Protein AF-A0A8R7UD25-F1 (afdb_monomer)

Nearest PDB structures (foldseek):
  6eei-assembly1_A  TM=9.927E-01  e=6.639E-26  Arabidopsis thaliana
  6liv-assembly2_C  TM=9.902E-01  e=1.519E-22  Papaver somniferum
  6liu-assembly1_B  TM=9.888E-01  e=1.843E-22  Papaver somniferum
  6liv-assembly3_F  TM=9.759E-01  e=6.692E-22  Papaver somniferum
  6eew-assembly2_C  TM=9.899E-01  e=2.948E-21  Catharanthus roseus

Structure (mmCIF, N/CA/C/O backbone):
data_AF-A0A8R7UD25-F1
#
_entry.id   AF-A0A8R7UD25-F1
#
loop_
_atom_site.group_PDB
_atom_site.id
_atom_site.type_symbol
_atom_site.label_atom_id
_atom_site.label_alt_id
_atom_site.label_comp_id
_atom_site.label_asym_id
_atom_site.label_entity_id
_atom_site.label_seq_id
_atom_site.pdbx_PDB_ins_code
_atom_site.Cartn_x
_atom_site.Cartn_y
_atom_site.Cartn_z
_atom_site.occupancy
_atom_site.B_iso_or_equiv
_atom_site.auth_seq_id
_atom_site.auth_comp_id
_atom_site.auth_asym_id
_atom_site.auth_atom_id
_atom_site.pdbx_PDB_model_num
ATOM 1 N N . MET A 1 1 ? 2.908 15.342 -28.152 1.00 47.34 1 MET A N 1
ATOM 2 C CA . MET A 1 1 ? 1.770 14.952 -29.010 1.00 47.34 1 MET A CA 1
ATOM 3 C C . MET A 1 1 ? 0.862 14.104 -28.136 1.00 47.34 1 MET A C 1
ATOM 5 O O . MET A 1 1 ? 1.367 13.175 -27.529 1.00 47.34 1 MET A O 1
ATOM 9 N N . GLN A 1 2 ? -0.399 14.480 -27.930 1.00 58.62 2 GLN A N 1
ATOM 10 C CA . GLN A 1 2 ? -1.280 13.747 -27.015 1.00 58.62 2 GLN A CA 1
ATOM 11 C C . GLN A 1 2 ? -1.804 12.498 -27.739 1.00 58.62 2 GLN A C 1
ATOM 13 O O . GLN A 1 2 ? -2.524 12.616 -28.727 1.00 58.62 2 GLN A O 1
ATOM 18 N N . SER A 1 3 ? -1.379 11.310 -27.308 1.00 76.81 3 SER A N 1
ATOM 19 C CA . SER A 1 3 ? -1.803 10.029 -27.881 1.00 76.81 3 SER A CA 1
ATOM 20 C C . SER A 1 3 ? -3.260 9.712 -27.519 1.00 76.81 3 SER A C 1
ATOM 22 O O . SER A 1 3 ? -3.695 9.950 -26.391 1.00 76.81 3 SER A O 1
ATOM 24 N N . ARG A 1 4 ? -4.027 9.169 -28.474 1.00 90.75 4 ARG A N 1
ATOM 25 C CA . ARG A 1 4 ? -5.430 8.757 -28.269 1.00 90.75 4 ARG A CA 1
ATOM 26 C C . ARG A 1 4 ? -5.523 7.347 -27.664 1.00 90.75 4 ARG A C 1
ATOM 28 O O . ARG A 1 4 ? -4.651 6.523 -27.948 1.00 90.75 4 ARG A O 1
ATOM 35 N N . PRO A 1 5 ? -6.574 7.022 -26.885 1.00 93.69 5 PRO A N 1
ATOM 36 C CA . PRO A 1 5 ? -6.819 5.648 -26.450 1.00 93.69 5 PRO A CA 1
ATOM 37 C C . PRO A 1 5 ? -6.808 4.674 -27.636 1.00 93.69 5 PRO A C 1
ATOM 39 O O . PRO A 1 5 ? -7.420 4.945 -28.666 1.00 93.69 5 PRO A O 1
ATOM 42 N N . GLY A 1 6 ? -6.091 3.557 -27.495 1.00 92.56 6 GLY A N 1
ATOM 43 C CA . GLY A 1 6 ? -5.989 2.514 -28.523 1.00 92.56 6 GLY A CA 1
ATOM 44 C C . GLY A 1 6 ? -4.855 2.669 -29.545 1.00 92.56 6 GLY A C 1
ATOM 45 O O . GLY A 1 6 ? -4.607 1.710 -30.265 1.00 92.56 6 GLY A O 1
ATOM 46 N N . TYR A 1 7 ? -4.120 3.793 -29.579 1.00 94.31 7 TYR A N 1
ATOM 47 C CA . TYR A 1 7 ? -3.074 4.028 -30.596 1.00 94.31 7 TYR A CA 1
ATOM 48 C C . TYR A 1 7 ? -2.018 2.906 -30.673 1.00 94.31 7 TYR A C 1
ATOM 50 O O . TYR A 1 7 ? -1.611 2.518 -31.759 1.00 94.31 7 TYR A O 1
ATOM 58 N N . LEU A 1 8 ? -1.599 2.348 -29.530 1.00 94.75 8 LEU A N 1
ATOM 59 C CA . LEU A 1 8 ? -0.551 1.325 -29.484 1.00 94.75 8 LEU A CA 1
ATOM 60 C C . LEU A 1 8 ? -0.996 0.008 -30.138 1.00 94.75 8 LEU A C 1
ATOM 62 O O . LEU A 1 8 ? -0.177 -0.687 -30.728 1.00 94.75 8 LEU A O 1
ATOM 66 N N . LYS A 1 9 ? -2.298 -0.307 -30.087 1.00 94.62 9 LYS A N 1
ATOM 67 C CA . LYS A 1 9 ? -2.858 -1.495 -30.743 1.00 94.62 9 LYS A CA 1
ATOM 68 C C . LYS A 1 9 ? -2.727 -1.411 -32.266 1.00 94.62 9 LYS A C 1
ATOM 70 O O . LYS A 1 9 ? -2.545 -2.431 -32.905 1.00 94.62 9 LYS A O 1
ATOM 75 N N . GLU A 1 10 ? -2.789 -0.208 -32.836 1.00 93.56 10 GLU A N 1
ATOM 76 C CA . GLU A 1 10 ? -2.619 0.013 -34.280 1.00 93.56 10 GLU A CA 1
ATOM 77 C C . GLU A 1 10 ? -1.150 -0.151 -34.730 1.00 93.56 10 GLU A C 1
ATOM 79 O O . GLU A 1 10 ? -0.894 -0.322 -35.918 1.00 93.56 10 GLU A O 1
ATOM 84 N N . LEU A 1 11 ? -0.189 -0.097 -33.795 1.00 93.38 11 LEU A N 1
ATOM 85 C CA . LEU A 1 11 ? 1.258 -0.142 -34.063 1.00 93.38 11 LEU A CA 1
ATOM 86 C C . LEU A 1 11 ? 1.910 -1.504 -33.767 1.00 93.38 11 LEU A C 1
ATOM 88 O O . LEU A 1 11 ? 3.062 -1.728 -34.147 1.00 93.38 11 LEU A O 1
ATOM 92 N N . LEU A 1 12 ? 1.214 -2.383 -33.045 1.00 94.56 12 LEU A N 1
ATOM 93 C CA . LEU A 1 12 ? 1.711 -3.690 -32.618 1.00 94.56 12 LEU A CA 1
ATOM 94 C C . LEU A 1 12 ? 1.013 -4.822 -33.387 1.00 94.56 12 LEU A C 1
ATOM 96 O O . LEU A 1 12 ? -0.126 -4.654 -33.818 1.00 94.56 12 LEU A O 1
ATOM 100 N N . PRO A 1 13 ? 1.669 -5.984 -33.553 1.00 93.94 13 PRO A N 1
ATOM 101 C CA . PRO A 1 13 ? 1.025 -7.155 -34.135 1.00 93.94 13 PRO A CA 1
ATOM 102 C C . PRO A 1 13 ? -0.118 -7.670 -33.245 1.00 93.94 13 PRO A C 1
ATOM 104 O O . PRO A 1 13 ? -0.063 -7.581 -32.018 1.00 93.94 13 PRO A O 1
ATOM 107 N N . ASP A 1 14 ? -1.126 -8.285 -33.866 1.00 96.06 14 ASP A N 1
ATOM 108 C CA . ASP A 1 14 ? -2.301 -8.834 -33.170 1.00 96.06 14 ASP A CA 1
ATOM 109 C C . ASP A 1 14 ? -2.007 -10.109 -32.348 1.00 96.06 14 ASP A C 1
ATOM 111 O O . ASP A 1 14 ? -2.866 -10.587 -31.604 1.00 96.06 14 ASP A O 1
ATOM 115 N N . SER A 1 15 ? -0.802 -10.678 -32.458 1.00 96.44 15 SER A N 1
ATOM 116 C CA . SER A 1 15 ? -0.373 -11.865 -31.711 1.00 96.44 15 SER A CA 1
ATOM 117 C C . SER A 1 15 ? 1.106 -11.806 -31.335 1.00 96.44 15 SER A C 1
ATO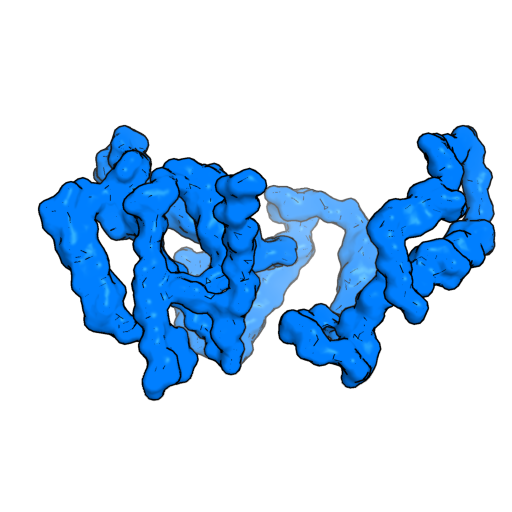M 119 O O . SER A 1 15 ? 1.908 -11.187 -32.034 1.00 96.44 15 SER A O 1
ATOM 121 N N . ALA A 1 16 ? 1.480 -12.512 -30.265 1.00 95.94 16 ALA A N 1
ATOM 122 C CA . ALA A 1 16 ? 2.878 -12.686 -29.880 1.00 95.94 16 ALA A CA 1
ATOM 123 C C . ALA A 1 16 ? 3.686 -13.403 -30.986 1.00 95.94 16 ALA A C 1
ATOM 125 O O . ALA A 1 16 ? 3.136 -14.261 -31.687 1.00 95.94 16 ALA A O 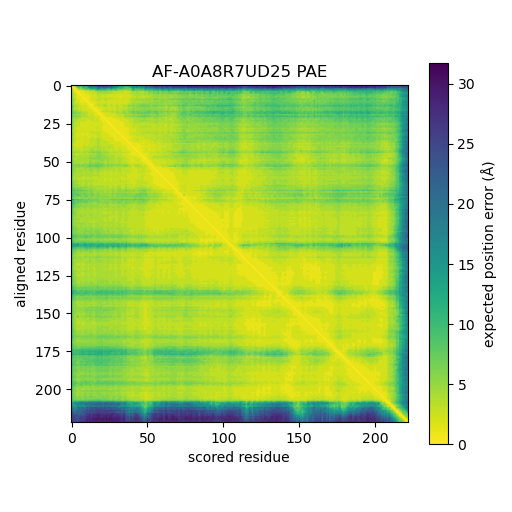1
ATOM 126 N N . PRO A 1 17 ? 4.980 -13.079 -31.152 1.00 94.19 17 PRO A N 1
ATOM 127 C CA . PRO A 1 17 ? 5.824 -13.726 -32.147 1.00 94.19 17 PRO A CA 1
ATOM 128 C C . PRO A 1 17 ? 6.096 -15.193 -31.776 1.00 94.19 17 PRO A C 1
ATOM 130 O O . PRO A 1 17 ? 6.289 -15.534 -30.612 1.00 94.19 17 PRO A O 1
ATOM 133 N N . ASN A 1 18 ? 6.150 -16.067 -32.785 1.00 96.19 18 ASN A N 1
ATOM 134 C CA . ASN A 1 18 ? 6.466 -17.496 -32.612 1.00 96.19 18 ASN A CA 1
ATOM 135 C C . ASN A 1 18 ? 7.974 -17.792 -32.608 1.00 96.19 18 ASN A C 1
ATOM 137 O O . ASN A 1 18 ? 8.380 -18.937 -32.422 1.00 96.19 18 ASN A O 1
ATOM 141 N N . GLN A 1 19 ? 8.796 -16.785 -32.891 1.00 95.81 19 GLN A N 1
ATOM 142 C CA . GLN A 1 19 ? 10.248 -16.879 -32.978 1.00 95.81 19 GLN A CA 1
ATOM 143 C C . GLN A 1 19 ? 10.865 -15.728 -32.178 1.00 95.81 19 GLN A C 1
ATOM 145 O O . GLN A 1 19 ? 10.222 -14.683 -32.048 1.00 95.81 19 GLN A O 1
ATOM 150 N N . PRO A 1 20 ? 12.073 -15.910 -31.618 1.00 95.88 20 PRO A N 1
ATOM 151 C CA . PRO A 1 20 ? 12.759 -14.841 -30.910 1.00 95.88 20 PRO A CA 1
ATOM 152 C C . PRO A 1 20 ? 13.087 -13.691 -31.862 1.00 95.88 20 PRO A C 1
ATOM 154 O O . PRO A 1 20 ? 13.380 -13.909 -33.038 1.00 95.88 20 PRO A O 1
ATOM 157 N N . ASP A 1 21 ? 13.076 -12.481 -31.316 1.00 94.81 21 ASP A N 1
ATOM 158 C CA . ASP A 1 21 ? 13.487 -11.271 -32.016 1.00 94.81 21 ASP A CA 1
ATOM 159 C C . ASP A 1 21 ? 14.834 -10.768 -31.482 1.00 94.81 21 ASP A C 1
ATOM 161 O O . ASP A 1 21 ? 15.336 -11.230 -30.450 1.00 94.81 21 ASP A O 1
ATOM 165 N N . THR A 1 22 ? 15.435 -9.821 -32.192 1.00 96.88 22 THR A N 1
ATOM 166 C CA . THR A 1 22 ? 16.694 -9.202 -31.772 1.00 96.88 22 THR A CA 1
ATOM 167 C C . THR A 1 22 ? 16.463 -8.114 -30.726 1.00 96.88 22 THR A C 1
ATOM 169 O O . THR A 1 22 ? 15.423 -7.455 -30.690 1.00 96.88 22 THR A O 1
ATOM 172 N N . LEU A 1 23 ? 17.468 -7.889 -29.877 1.00 96.25 23 LEU A N 1
ATOM 173 C CA . LEU A 1 23 ? 17.419 -6.817 -28.884 1.00 96.25 23 LEU A CA 1
ATOM 174 C C . LEU A 1 23 ? 17.375 -5.423 -29.539 1.00 96.25 23 LEU A C 1
ATOM 176 O O . LEU A 1 23 ? 16.716 -4.528 -29.017 1.00 96.25 23 LEU A O 1
ATOM 180 N N . ASP A 1 24 ? 18.030 -5.251 -30.689 1.00 97.62 24 ASP A N 1
ATOM 181 C CA . ASP A 1 24 ? 18.032 -3.985 -31.430 1.00 97.62 24 ASP A CA 1
ATOM 182 C C . ASP A 1 24 ? 16.632 -3.638 -31.952 1.00 97.62 24 ASP A C 1
ATOM 184 O O . ASP A 1 24 ? 16.151 -2.530 -31.716 1.00 97.62 24 ASP A O 1
ATOM 188 N N . ALA A 1 25 ? 15.928 -4.612 -32.546 1.00 95.25 25 ALA A N 1
ATOM 189 C CA . ALA A 1 25 ? 14.544 -4.432 -32.988 1.00 95.25 25 ALA A CA 1
ATOM 190 C C . ALA A 1 25 ? 13.613 -4.043 -31.825 1.00 95.25 25 ALA A C 1
ATOM 192 O O . ALA A 1 25 ? 12.776 -3.151 -31.962 1.00 95.25 25 ALA A O 1
ATOM 193 N N . LEU A 1 26 ? 13.801 -4.651 -30.647 1.00 95.38 26 LEU A N 1
ATOM 194 C CA . LEU A 1 26 ? 13.057 -4.280 -29.441 1.00 95.38 26 LEU A CA 1
ATOM 195 C C . LEU A 1 26 ? 13.328 -2.827 -29.020 1.00 95.38 26 LEU A C 1
ATOM 197 O O . LEU A 1 26 ? 12.401 -2.113 -28.631 1.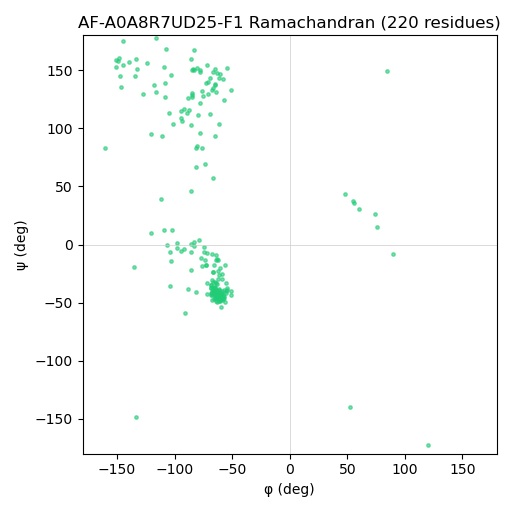00 95.38 26 LEU A O 1
ATOM 201 N N . PHE A 1 27 ? 14.583 -2.376 -29.061 1.00 97.12 27 PHE A N 1
ATOM 202 C CA . PHE A 1 27 ? 14.919 -1.003 -28.687 1.00 97.12 27 PHE A CA 1
ATOM 203 C C . PHE A 1 27 ? 14.380 0.032 -29.673 1.00 97.12 27 PHE A C 1
ATOM 205 O O . PHE A 1 27 ? 13.966 1.112 -29.236 1.00 97.12 27 PHE A O 1
ATOM 212 N N . ASP A 1 28 ? 14.342 -0.291 -30.963 1.00 96.81 28 ASP A N 1
ATOM 213 C CA . ASP A 1 28 ? 13.703 0.559 -31.966 1.00 96.81 28 ASP A CA 1
ATOM 214 C C . ASP A 1 28 ? 12.191 0.661 -31.708 1.00 96.81 28 ASP A C 1
ATOM 216 O O . ASP A 1 28 ? 11.657 1.770 -31.630 1.00 96.81 28 ASP A O 1
ATOM 220 N N . ASP A 1 29 ? 11.524 -0.452 -31.393 1.00 95.81 29 ASP A N 1
ATOM 221 C CA . ASP A 1 29 ? 10.110 -0.459 -31.004 1.00 95.81 29 ASP A CA 1
ATOM 222 C C . ASP A 1 29 ? 9.832 0.372 -29.741 1.00 95.81 29 ASP A C 1
ATOM 224 O O . ASP A 1 29 ? 8.862 1.136 -29.685 1.00 95.81 29 ASP A O 1
ATOM 228 N N . ILE A 1 30 ? 10.693 0.285 -28.722 1.00 96.19 30 ILE A N 1
ATOM 229 C CA . ILE A 1 30 ? 10.571 1.120 -27.520 1.00 96.19 30 ILE A CA 1
ATOM 230 C C . ILE A 1 30 ? 10.691 2.604 -27.889 1.00 96.19 30 ILE A C 1
ATOM 232 O O . ILE A 1 30 ? 9.888 3.423 -27.427 1.00 96.19 30 ILE A O 1
ATOM 236 N N . ARG A 1 31 ? 11.672 2.966 -28.723 1.00 95.94 31 ARG A N 1
ATOM 237 C CA . ARG A 1 31 ? 11.923 4.357 -29.118 1.00 95.94 31 ARG A CA 1
ATOM 238 C C . ARG A 1 31 ? 10.767 4.939 -29.927 1.00 95.94 31 ARG A C 1
ATOM 240 O O . ARG A 1 31 ? 10.367 6.073 -29.670 1.00 95.94 31 ARG A O 1
ATOM 247 N N . GLU A 1 32 ? 10.239 4.179 -30.879 1.00 95.19 32 GLU A N 1
ATOM 248 C CA . GLU A 1 32 ? 9.255 4.667 -31.847 1.00 95.19 32 GLU A CA 1
ATOM 249 C C . GLU A 1 32 ? 7.808 4.528 -31.364 1.00 95.19 32 GLU A C 1
ATOM 251 O O . GLU A 1 32 ? 6.995 5.425 -31.591 1.00 95.19 32 GLU A O 1
ATOM 256 N N . LYS A 1 33 ? 7.473 3.429 -30.677 1.00 94.75 33 LYS A N 1
ATOM 257 C CA . LYS A 1 33 ? 6.081 3.080 -30.339 1.00 94.75 33 LYS A CA 1
ATOM 258 C C . LYS A 1 33 ? 5.737 3.365 -28.875 1.00 94.75 33 LYS A C 1
ATOM 260 O O . LYS A 1 33 ? 4.613 3.784 -28.580 1.00 94.75 33 LYS A O 1
ATOM 265 N N . MET A 1 34 ? 6.688 3.167 -27.956 1.00 94.56 34 MET A N 1
ATOM 266 C CA . MET A 1 34 ? 6.449 3.316 -26.512 1.00 94.56 34 MET A CA 1
ATOM 267 C C . MET A 1 34 ? 6.730 4.732 -26.008 1.00 94.56 34 MET A C 1
ATOM 269 O O . MET A 1 34 ? 5.821 5.369 -25.477 1.00 94.56 34 MET A O 1
ATOM 273 N N . ILE A 1 35 ? 7.958 5.242 -26.180 1.00 94.50 35 ILE A N 1
ATOM 274 C CA . ILE A 1 35 ? 8.394 6.533 -25.610 1.00 94.50 35 ILE A CA 1
ATOM 275 C C . ILE A 1 35 ? 7.424 7.689 -25.923 1.00 94.50 35 ILE A C 1
ATOM 277 O O . ILE A 1 35 ? 7.087 8.417 -24.988 1.00 94.50 35 ILE A O 1
ATOM 281 N N . PRO A 1 36 ? 6.893 7.857 -27.153 1.00 93.50 36 PRO A N 1
ATOM 282 C CA . PRO A 1 36 ? 5.980 8.964 -27.455 1.00 93.50 36 PRO A CA 1
ATOM 283 C C . PRO A 1 36 ? 4.667 8.966 -26.657 1.00 93.50 36 PRO A C 1
ATOM 285 O O . PRO A 1 36 ? 4.048 10.021 -26.521 1.00 93.50 36 PRO A O 1
ATOM 288 N N . GLY A 1 37 ? 4.233 7.809 -26.145 1.00 93.69 37 GLY A N 1
ATOM 289 C CA . GLY A 1 37 ? 3.035 7.677 -25.309 1.00 93.69 37 GLY A CA 1
ATOM 290 C C . GLY A 1 37 ? 3.312 7.648 -23.806 1.00 93.69 37 GLY A C 1
ATOM 291 O O . GLY A 1 37 ? 2.370 7.594 -23.014 1.00 93.69 37 GLY A O 1
ATOM 292 N N . VAL A 1 38 ? 4.580 7.685 -23.385 1.00 94.69 38 VAL A N 1
ATOM 293 C CA . VAL A 1 38 ? 4.945 7.718 -21.968 1.00 94.69 38 VAL A CA 1
ATOM 294 C C . VAL A 1 38 ? 4.751 9.129 -21.420 1.00 94.69 38 VAL A C 1
ATOM 296 O O . VAL A 1 38 ? 5.388 10.092 -21.841 1.00 94.69 38 VAL A O 1
ATOM 299 N N . THR A 1 39 ? 3.918 9.255 -20.390 1.00 95.25 39 THR A N 1
ATOM 300 C CA . THR A 1 39 ? 3.936 10.448 -19.539 1.00 95.25 39 THR A CA 1
ATOM 301 C C . THR A 1 39 ? 5.235 10.449 -18.738 1.00 95.25 39 THR A C 1
ATOM 303 O O . THR A 1 39 ? 5.436 9.599 -17.874 1.00 95.25 39 THR A O 1
ATOM 306 N N . HIS A 1 40 ? 6.134 11.393 -19.006 1.00 94.94 40 HIS A N 1
ATOM 307 C CA . HIS A 1 40 ? 7.442 11.450 -18.352 1.00 94.94 40 HIS A CA 1
ATOM 308 C C . HIS A 1 40 ? 7.359 11.995 -16.917 1.00 94.94 40 HIS A C 1
ATOM 310 O O . HIS A 1 40 ? 7.643 13.166 -16.672 1.00 94.94 40 HIS A O 1
ATOM 316 N N . TRP A 1 41 ? 7.026 11.132 -15.954 1.00 96.06 41 TRP A N 1
ATOM 317 C CA . TRP A 1 41 ? 6.967 11.472 -14.521 1.00 96.06 41 TRP A CA 1
ATOM 318 C C . TRP A 1 41 ? 8.299 11.985 -13.945 1.00 96.06 41 TRP A C 1
ATOM 320 O O . TRP A 1 41 ? 8.287 12.731 -12.973 1.00 96.06 41 TRP A O 1
ATOM 330 N N . GLN A 1 42 ? 9.434 11.607 -14.546 1.00 95.06 42 GLN A N 1
ATOM 331 C CA . GLN A 1 42 ? 10.778 12.072 -14.165 1.00 95.06 42 GLN A CA 1
ATOM 332 C C . GLN A 1 42 ? 11.174 13.403 -14.834 1.00 95.06 42 GLN A C 1
ATOM 334 O O . GLN A 1 42 ? 12.292 13.877 -14.648 1.00 95.06 42 GLN A O 1
ATOM 339 N N . SER A 1 43 ? 10.302 14.003 -15.654 1.00 95.69 43 SER A N 1
ATOM 340 C CA . SER A 1 43 ? 10.585 15.310 -16.250 1.00 95.69 43 SER A CA 1
ATOM 341 C C . SER A 1 43 ? 10.664 16.383 -15.156 1.00 95.69 43 SER A C 1
ATOM 343 O O . SER A 1 43 ? 9.774 16.435 -14.305 1.00 95.69 43 SER A O 1
ATOM 345 N N . PRO A 1 44 ? 11.642 17.308 -15.201 1.00 95.31 44 PRO A N 1
ATOM 346 C CA . PRO A 1 44 ? 11.705 18.436 -14.266 1.00 95.31 44 PRO A CA 1
ATOM 347 C C . PRO A 1 44 ? 10.495 19.378 -14.383 1.00 95.31 44 PRO A C 1
ATOM 349 O O . PRO A 1 44 ? 10.283 20.227 -13.522 1.00 95.31 44 PRO A O 1
ATOM 352 N N . SER A 1 45 ? 9.699 19.240 -15.448 1.00 95.94 45 SER A N 1
ATOM 353 C CA . SER A 1 45 ? 8.471 20.004 -15.680 1.00 95.94 45 SER A CA 1
ATOM 354 C C . SER A 1 45 ? 7.191 19.218 -15.359 1.00 95.94 45 SER A C 1
ATOM 356 O O . SER A 1 45 ? 6.102 19.645 -15.742 1.00 95.94 45 SER A O 1
ATOM 358 N N . TYR A 1 46 ? 7.291 18.065 -14.689 1.00 94.44 46 TYR A N 1
ATOM 359 C CA . TYR A 1 46 ? 6.130 17.282 -14.269 1.00 94.44 46 TYR A CA 1
ATOM 360 C C . TYR A 1 46 ? 5.637 17.717 -12.879 1.00 94.44 46 TYR A C 1
ATOM 362 O O . TYR A 1 46 ? 6.304 17.498 -11.872 1.00 94.44 46 TYR A O 1
ATOM 370 N N . PHE A 1 47 ? 4.439 18.309 -12.816 1.00 93.81 47 PHE A N 1
ATOM 371 C CA . PHE A 1 47 ? 3.854 18.857 -11.577 1.00 93.81 47 PHE A CA 1
ATOM 372 C C . PHE A 1 47 ? 2.505 18.229 -11.186 1.00 93.81 47 PHE A C 1
ATOM 374 O O . PHE A 1 47 ? 1.814 18.742 -10.303 1.00 93.81 47 PHE A O 1
ATOM 381 N N . ALA A 1 48 ? 2.097 17.143 -11.850 1.00 92.81 48 ALA A N 1
ATOM 382 C CA . ALA A 1 48 ? 0.851 16.449 -11.535 1.00 92.81 48 ALA A CA 1
ATOM 383 C C . ALA A 1 48 ? 1.029 15.467 -10.361 1.00 92.81 48 ALA A C 1
ATOM 385 O O . ALA A 1 48 ? 2.096 14.886 -10.175 1.00 92.81 48 ALA A O 1
ATOM 386 N N . TYR A 1 49 ? -0.044 15.252 -9.593 1.00 91.19 49 TYR A N 1
ATOM 387 C CA . TYR A 1 49 ? -0.096 14.317 -8.458 1.00 91.19 49 TYR A CA 1
ATOM 388 C C . TYR A 1 49 ? 1.038 14.522 -7.428 1.00 91.19 49 TYR A C 1
ATOM 390 O O . TYR A 1 49 ? 1.358 15.658 -7.066 1.00 91.19 49 TYR A O 1
ATOM 398 N N . TYR A 1 50 ? 1.589 13.420 -6.914 1.00 90.69 50 TYR A N 1
ATOM 399 C CA . TYR A 1 50 ? 2.822 13.375 -6.136 1.00 90.69 50 TYR A CA 1
ATOM 400 C C . TYR A 1 50 ? 3.962 12.850 -7.015 1.00 90.69 50 TYR A C 1
ATOM 402 O O . TYR A 1 50 ? 3.716 12.000 -7.876 1.00 90.69 50 TYR A O 1
ATOM 410 N N . PRO A 1 51 ? 5.199 13.332 -6.813 1.00 92.88 51 PRO A N 1
ATOM 411 C CA . PRO A 1 51 ? 6.327 12.917 -7.631 1.00 92.88 51 PRO A CA 1
ATOM 412 C C . PRO A 1 51 ? 6.633 11.428 -7.430 1.00 92.88 51 PRO A C 1
ATOM 414 O O . PRO A 1 51 ? 6.641 10.920 -6.308 1.00 92.88 51 PRO A O 1
ATOM 417 N N . SER A 1 52 ? 6.931 10.737 -8.530 1.00 93.50 52 SER A N 1
ATOM 418 C CA . SER A 1 52 ? 7.530 9.403 -8.493 1.00 93.50 52 SER A CA 1
ATOM 419 C C . SER A 1 52 ? 9.028 9.581 -8.251 1.00 93.50 52 SER A C 1
ATOM 421 O O . SER A 1 52 ? 9.804 9.720 -9.188 1.00 93.50 52 SER A O 1
ATOM 423 N N . ASN A 1 53 ? 9.438 9.702 -6.991 1.00 92.12 53 ASN A N 1
ATOM 424 C CA . ASN A 1 53 ? 10.837 9.980 -6.669 1.00 92.12 53 ASN A CA 1
ATOM 425 C C . ASN A 1 53 ? 11.736 8.798 -7.055 1.00 92.12 53 ASN A C 1
ATOM 427 O O . ASN A 1 53 ? 11.428 7.651 -6.738 1.00 92.12 53 ASN A O 1
ATOM 431 N N . SER A 1 54 ? 12.867 9.089 -7.694 1.00 94.06 54 SER A N 1
ATOM 432 C CA . SER A 1 54 ? 13.882 8.101 -8.054 1.00 94.06 54 SER A CA 1
ATOM 433 C C . SER A 1 54 ? 15.283 8.605 -7.695 1.00 94.06 54 SER A C 1
ATOM 435 O O . SER A 1 54 ? 15.502 9.799 -7.484 1.00 94.06 54 SER A O 1
ATOM 437 N N . SER A 1 55 ? 16.237 7.685 -7.570 1.00 96.69 55 SER A N 1
ATOM 438 C CA . SER A 1 55 ? 17.650 8.007 -7.367 1.00 96.69 55 SER A CA 1
ATOM 439 C C . SER A 1 55 ? 18.528 6.933 -7.999 1.00 96.69 55 SER A C 1
ATOM 441 O O . SER A 1 55 ? 18.097 5.789 -8.155 1.00 96.69 55 SER A O 1
ATOM 443 N N . THR A 1 56 ? 19.779 7.271 -8.314 1.00 97.62 56 THR A N 1
ATOM 444 C CA . THR A 1 56 ? 20.753 6.298 -8.832 1.00 97.62 56 THR A CA 1
ATOM 445 C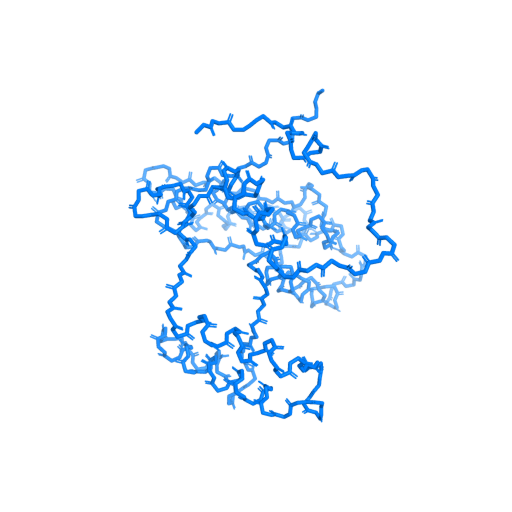 C . THR A 1 56 ? 20.943 5.125 -7.870 1.00 97.62 56 THR A C 1
ATOM 447 O O . THR A 1 56 ? 21.016 3.982 -8.305 1.00 97.62 56 THR A O 1
ATOM 450 N N . ALA A 1 57 ? 20.963 5.386 -6.559 1.00 97.69 57 ALA A N 1
ATOM 451 C CA . ALA A 1 57 ? 21.070 4.338 -5.547 1.00 97.69 57 ALA A CA 1
ATOM 452 C C . ALA A 1 57 ? 19.847 3.404 -5.553 1.00 97.69 57 ALA A C 1
ATOM 454 O O . ALA A 1 57 ? 20.015 2.189 -5.521 1.00 97.69 57 ALA A O 1
ATOM 455 N N . GLY A 1 58 ? 18.631 3.959 -5.653 1.00 97.25 58 GLY A N 1
ATOM 456 C CA . GLY A 1 58 ? 17.402 3.166 -5.752 1.00 97.25 58 GLY A CA 1
ATOM 457 C C . GLY A 1 58 ? 17.359 2.312 -7.020 1.00 97.25 58 GLY A C 1
ATOM 458 O O . GLY A 1 58 ? 17.033 1.133 -6.951 1.00 97.25 58 GLY A O 1
ATOM 459 N N . PHE A 1 59 ? 17.771 2.877 -8.159 1.00 97.69 59 PHE A N 1
ATOM 460 C CA . PHE A 1 59 ? 17.872 2.144 -9.424 1.00 97.69 59 PHE A CA 1
ATOM 461 C C . PHE A 1 59 ? 18.855 0.967 -9.342 1.00 97.69 59 PHE A C 1
ATOM 463 O O . PHE A 1 59 ? 18.520 -0.143 -9.747 1.00 97.69 59 PHE A O 1
ATOM 470 N N . LEU A 1 60 ? 20.052 1.182 -8.784 1.00 98.19 60 LEU A N 1
ATOM 471 C CA . LEU A 1 60 ? 21.034 0.110 -8.600 1.00 98.19 60 LEU A CA 1
ATOM 472 C C . LEU A 1 60 ? 20.536 -0.963 -7.621 1.00 98.19 60 LEU A C 1
ATOM 474 O O . LEU A 1 60 ? 20.784 -2.145 -7.844 1.00 98.19 60 LEU A O 1
ATOM 478 N N . GLY A 1 61 ? 19.816 -0.564 -6.567 1.00 97.44 61 GLY A N 1
ATOM 479 C CA . GLY A 1 61 ? 19.176 -1.491 -5.632 1.00 97.44 61 GLY A CA 1
ATOM 480 C C . GLY A 1 61 ? 18.142 -2.386 -6.315 1.00 97.44 61 GLY A C 1
ATOM 481 O O . GLY A 1 61 ? 18.192 -3.603 -6.153 1.00 97.44 61 GLY A O 1
ATOM 482 N N . GLU A 1 62 ? 17.267 -1.804 -7.137 1.00 97.50 62 GLU A N 1
ATOM 483 C CA . GLU A 1 62 ? 16.276 -2.555 -7.917 1.00 97.50 62 GLU A CA 1
ATOM 484 C C . GLU A 1 62 ? 16.948 -3.498 -8.924 1.00 97.50 62 GLU A C 1
ATOM 486 O O . GLU A 1 62 ? 16.586 -4.668 -9.021 1.00 97.50 62 GLU A O 1
ATOM 491 N N . MET A 1 63 ? 17.986 -3.028 -9.623 1.00 98.12 63 MET A N 1
ATOM 492 C CA . MET A 1 63 ? 18.747 -3.845 -10.570 1.00 98.12 63 MET A CA 1
ATOM 493 C C . MET A 1 63 ? 19.393 -5.062 -9.889 1.00 98.12 63 MET A C 1
ATOM 495 O O . MET A 1 63 ? 19.347 -6.163 -10.434 1.00 98.12 63 MET A O 1
ATOM 499 N N . LEU A 1 64 ? 19.967 -4.889 -8.693 1.00 97.56 64 LEU A N 1
ATOM 500 C CA . LEU A 1 64 ? 20.531 -5.992 -7.908 1.00 97.56 64 LEU A CA 1
ATOM 501 C C . LEU A 1 64 ? 19.447 -6.942 -7.388 1.00 97.56 64 LEU A C 1
ATOM 503 O O . LEU A 1 64 ? 19.623 -8.156 -7.462 1.00 97.56 64 LEU A O 1
ATOM 507 N N . SER A 1 65 ? 18.324 -6.405 -6.904 1.00 96.88 65 SER A N 1
ATOM 508 C CA . SER A 1 65 ? 17.165 -7.195 -6.472 1.00 96.88 65 SER A CA 1
ATOM 509 C C . SER A 1 65 ? 16.663 -8.099 -7.606 1.00 96.88 65 SER A C 1
ATOM 511 O O . SER A 1 65 ? 16.556 -9.317 -7.439 1.00 96.88 65 SER A O 1
ATOM 513 N N . ALA A 1 66 ? 16.473 -7.524 -8.798 1.00 97.56 66 ALA A N 1
AT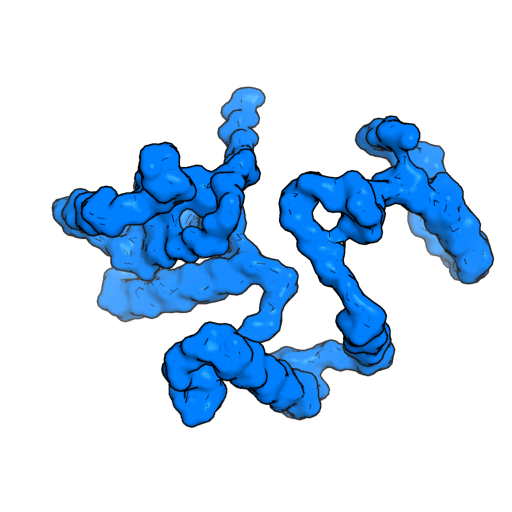OM 514 C CA . ALA A 1 66 ? 16.068 -8.247 -9.998 1.00 97.56 66 ALA A CA 1
ATOM 515 C C . ALA A 1 66 ? 17.125 -9.262 -10.465 1.00 97.56 66 ALA A C 1
ATOM 517 O O . ALA A 1 66 ? 16.768 -10.352 -10.905 1.00 97.56 66 ALA A O 1
ATOM 518 N N . ALA A 1 67 ? 18.419 -8.943 -10.344 1.00 97.50 67 ALA A N 1
ATOM 519 C CA . ALA A 1 67 ? 19.502 -9.863 -10.694 1.00 97.50 67 ALA A CA 1
ATOM 520 C C . ALA A 1 67 ? 19.565 -11.082 -9.760 1.00 97.50 67 ALA A C 1
ATOM 522 O O . ALA A 1 67 ? 19.826 -12.192 -10.222 1.00 97.50 67 ALA A O 1
ATOM 523 N N . PHE A 1 68 ? 19.315 -10.897 -8.459 1.00 96.44 68 PHE A N 1
ATOM 524 C CA . PHE A 1 68 ? 19.235 -12.009 -7.512 1.00 96.44 68 PHE A CA 1
ATOM 525 C C . PHE A 1 68 ? 17.968 -12.848 -7.699 1.00 96.44 68 PHE A C 1
ATOM 527 O O . PHE A 1 68 ? 18.020 -14.056 -7.476 1.00 96.44 68 PHE A O 1
ATOM 534 N N . ASN A 1 69 ? 16.856 -12.224 -8.109 1.00 96.75 69 ASN A N 1
ATOM 535 C CA . ASN A 1 69 ? 15.580 -12.881 -8.414 1.00 96.75 69 ASN A CA 1
ATOM 536 C C . ASN A 1 69 ? 15.134 -13.883 -7.325 1.00 96.75 69 ASN A C 1
ATOM 538 O O . ASN A 1 69 ? 14.738 -15.018 -7.598 1.00 96.75 69 ASN A O 1
ATOM 542 N N . ILE A 1 70 ? 15.269 -13.473 -6.063 1.00 95.00 70 ILE A N 1
ATOM 543 C CA . ILE A 1 70 ? 14.971 -14.308 -4.896 1.00 95.00 70 ILE A CA 1
ATOM 544 C C . ILE A 1 70 ? 13.485 -14.266 -4.533 1.00 95.00 70 ILE A C 1
ATOM 546 O O . ILE A 1 70 ? 12.821 -13.242 -4.674 1.00 95.00 70 ILE A O 1
ATOM 550 N N . VAL A 1 71 ? 12.979 -15.361 -3.960 1.00 95.12 71 VAL A N 1
ATOM 551 C CA . VAL A 1 71 ? 11.622 -15.421 -3.395 1.00 95.12 71 VAL A CA 1
ATOM 552 C C . VAL A 1 71 ? 11.704 -15.535 -1.868 1.00 95.12 71 VAL A C 1
ATOM 554 O O . VAL A 1 71 ? 11.821 -16.622 -1.297 1.00 95.12 71 VAL A O 1
ATOM 557 N N . GLY A 1 72 ? 11.657 -14.388 -1.189 1.00 93.44 72 GLY A N 1
ATOM 558 C CA . GLY A 1 72 ? 11.833 -14.258 0.264 1.00 93.44 72 GLY A CA 1
ATOM 559 C C . GLY A 1 72 ? 10.563 -14.467 1.097 1.00 93.44 72 GLY A C 1
ATOM 560 O O . GLY A 1 72 ? 10.287 -13.664 1.979 1.00 93.44 72 GLY A O 1
ATOM 561 N N . PHE A 1 73 ? 9.761 -15.508 0.833 1.00 93.50 73 PHE A N 1
ATOM 562 C CA . PHE A 1 73 ? 8.509 -15.738 1.583 1.00 93.50 73 PHE A CA 1
ATOM 563 C C . PHE A 1 73 ? 8.723 -16.252 3.018 1.00 93.50 73 PHE A C 1
ATOM 565 O O . PHE A 1 73 ? 7.785 -16.289 3.813 1.00 93.50 73 PHE A O 1
ATOM 572 N N . SER A 1 74 ? 9.934 -16.696 3.351 1.00 93.62 74 SER A N 1
ATOM 573 C CA . SER A 1 74 ? 10.313 -17.103 4.702 1.00 93.62 74 SER A CA 1
ATOM 574 C C . SER A 1 74 ? 11.802 -16.866 4.920 1.00 93.62 74 SER A C 1
ATOM 576 O O . SER A 1 74 ? 12.573 -16.833 3.962 1.00 93.62 74 SER A O 1
ATOM 578 N N . TRP A 1 75 ? 12.219 -16.765 6.183 1.00 96.12 75 TRP A N 1
ATOM 579 C CA . TRP A 1 75 ? 13.623 -16.513 6.513 1.00 96.12 75 TRP A CA 1
ATOM 580 C C . TRP A 1 75 ? 14.565 -17.550 5.882 1.00 96.12 75 TRP A C 1
ATOM 582 O O . TRP A 1 75 ? 15.591 -17.184 5.330 1.00 96.12 75 TRP A O 1
ATOM 592 N N . ILE A 1 76 ? 14.196 -18.838 5.863 1.00 96.00 76 ILE A N 1
ATOM 593 C CA . ILE A 1 76 ? 15.070 -19.898 5.329 1.00 96.00 76 ILE A CA 1
ATOM 594 C C . ILE A 1 76 ? 15.311 -19.793 3.814 1.00 96.00 76 ILE A C 1
ATOM 596 O O . ILE A 1 76 ? 16.326 -20.290 3.332 1.00 96.00 76 ILE A O 1
ATOM 600 N N . THR A 1 77 ? 14.416 -19.153 3.051 1.00 94.75 77 THR A N 1
ATOM 601 C CA . THR A 1 77 ? 14.573 -19.032 1.590 1.00 94.75 77 THR A CA 1
ATOM 602 C C . THR A 1 77 ? 15.420 -17.840 1.174 1.00 94.75 77 THR A C 1
ATOM 604 O O . THR A 1 77 ? 15.977 -17.853 0.079 1.00 94.75 77 THR A O 1
ATOM 607 N N . SER A 1 78 ? 15.548 -16.825 2.032 1.00 95.06 78 SER A N 1
ATOM 608 C CA . SER A 1 78 ? 16.522 -15.749 1.855 1.00 95.06 78 SER A CA 1
ATOM 609 C C . SER A 1 78 ? 16.786 -15.009 3.176 1.00 95.06 78 SER A C 1
ATOM 611 O O . SER A 1 78 ? 16.202 -13.948 3.418 1.00 95.06 78 SER A O 1
ATOM 613 N N . PRO A 1 79 ? 17.684 -15.536 4.033 1.00 97.31 79 PRO A N 1
ATOM 614 C CA . PRO A 1 79 ? 17.960 -14.952 5.348 1.00 97.31 79 PRO A CA 1
ATOM 615 C C . PRO A 1 79 ? 18.403 -13.492 5.262 1.00 97.31 79 PRO A C 1
ATOM 617 O O . PRO A 1 79 ? 17.893 -12.634 5.977 1.00 97.31 79 PRO A O 1
ATOM 620 N N . ALA A 1 80 ? 19.305 -13.202 4.317 1.00 97.00 80 ALA A N 1
ATOM 621 C CA . ALA A 1 80 ? 19.844 -11.865 4.115 1.00 97.00 80 AL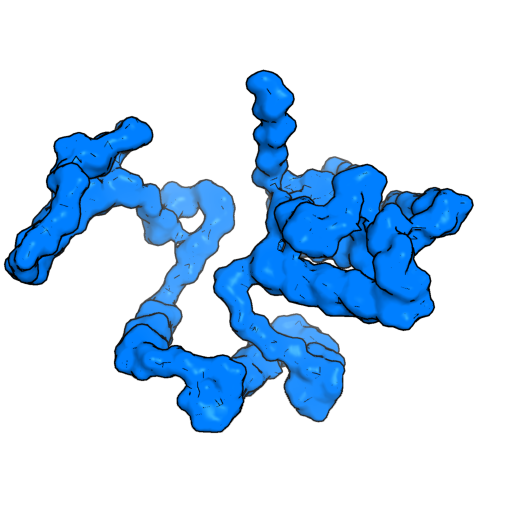A A CA 1
ATOM 622 C C . ALA A 1 80 ? 18.757 -10.851 3.732 1.00 97.00 80 ALA A C 1
ATOM 624 O O . ALA A 1 80 ? 18.802 -9.724 4.209 1.00 97.00 80 ALA A O 1
ATOM 625 N N . ALA A 1 81 ? 17.774 -11.237 2.910 1.00 96.38 81 ALA A N 1
ATOM 626 C CA . ALA A 1 81 ? 16.688 -10.338 2.527 1.00 96.38 81 ALA A CA 1
ATOM 627 C C . ALA A 1 81 ? 15.784 -10.010 3.721 1.00 96.38 81 ALA A C 1
ATOM 629 O O . ALA A 1 81 ? 15.513 -8.839 3.979 1.00 96.38 81 ALA A O 1
ATOM 630 N N . THR A 1 82 ? 15.372 -11.029 4.483 1.00 96.56 82 THR A N 1
ATOM 631 C CA . THR A 1 82 ? 14.525 -10.836 5.667 1.00 96.56 82 THR A CA 1
ATOM 632 C C . THR A 1 82 ? 15.234 -10.016 6.746 1.00 96.56 82 THR A C 1
ATOM 634 O O . THR A 1 82 ? 14.646 -9.083 7.287 1.00 96.56 82 THR A O 1
ATOM 637 N N . GLU A 1 83 ? 16.494 -10.322 7.060 1.00 97.81 83 GLU A N 1
ATOM 638 C CA . GLU A 1 83 ? 17.240 -9.580 8.084 1.00 97.81 83 GLU A CA 1
ATOM 639 C C . GLU A 1 83 ? 17.529 -8.139 7.657 1.00 97.81 83 GLU A C 1
ATOM 641 O O . GLU A 1 83 ? 17.375 -7.216 8.460 1.00 97.81 83 GLU A O 1
ATOM 646 N N . LEU A 1 84 ? 17.892 -7.922 6.389 1.00 97.88 84 LEU A N 1
ATOM 647 C CA . LEU A 1 84 ? 18.150 -6.580 5.875 1.00 97.88 84 LEU A CA 1
ATOM 648 C C . LEU A 1 84 ? 16.891 -5.707 5.909 1.00 97.88 84 LEU A C 1
ATOM 650 O O . LEU A 1 84 ? 16.987 -4.538 6.277 1.00 97.88 84 LEU A O 1
ATOM 654 N N . GLU A 1 85 ? 15.721 -6.258 5.575 1.00 98.00 85 GLU A N 1
ATOM 655 C CA . GLU A 1 85 ? 14.452 -5.527 5.657 1.00 98.00 85 GLU A CA 1
ATOM 656 C C . GLU A 1 85 ? 14.176 -5.036 7.085 1.00 98.00 85 GLU A C 1
ATOM 658 O O . GLU A 1 85 ? 13.905 -3.851 7.287 1.00 98.00 85 GLU A O 1
ATOM 663 N N . VAL A 1 86 ? 14.325 -5.913 8.084 1.00 97.94 86 VAL A N 1
ATOM 664 C CA . VAL A 1 86 ? 14.135 -5.562 9.501 1.00 97.94 86 VAL A CA 1
ATOM 665 C C . VAL A 1 86 ? 15.099 -4.451 9.928 1.00 97.94 86 VAL A C 1
ATOM 667 O O . VAL A 1 86 ? 14.678 -3.453 10.515 1.00 97.94 86 VAL A O 1
ATOM 670 N N . ILE A 1 87 ? 16.384 -4.579 9.584 1.00 98.44 87 ILE A N 1
ATOM 671 C CA . ILE A 1 87 ? 17.415 -3.590 9.928 1.00 98.44 87 ILE A CA 1
ATOM 672 C C . ILE A 1 87 ? 17.102 -2.225 9.301 1.00 98.44 87 ILE A C 1
ATOM 674 O O . ILE A 1 87 ? 17.151 -1.200 9.987 1.00 98.44 87 ILE A O 1
ATOM 678 N N . VAL A 1 88 ? 16.777 -2.196 8.006 1.00 98.44 88 VAL A N 1
ATOM 679 C CA . VAL A 1 88 ? 16.503 -0.953 7.269 1.00 98.44 88 VAL A CA 1
ATOM 680 C C . VAL A 1 88 ? 15.237 -0.271 7.785 1.00 98.44 88 VAL A C 1
ATOM 682 O O . VAL A 1 88 ? 15.217 0.954 7.920 1.00 98.44 88 VAL A O 1
ATOM 685 N N . LEU A 1 89 ? 14.195 -1.031 8.125 1.00 98.38 89 LEU A N 1
ATOM 686 C CA . LEU A 1 89 ? 12.973 -0.471 8.700 1.00 98.38 89 LEU A CA 1
ATOM 687 C C . LEU A 1 89 ? 13.195 0.085 10.108 1.00 98.38 89 LEU A C 1
ATOM 689 O O . LEU A 1 89 ? 12.677 1.159 10.412 1.00 98.38 89 LEU A O 1
ATOM 693 N N . ASP A 1 90 ? 14.026 -0.556 10.930 1.00 98.44 90 ASP A N 1
ATOM 694 C CA . ASP A 1 90 ? 14.425 0.002 12.224 1.00 98.44 90 ASP A CA 1
ATOM 695 C C . ASP A 1 90 ? 15.260 1.280 12.066 1.00 98.44 90 ASP A C 1
ATOM 697 O O . ASP A 1 90 ? 15.085 2.234 12.830 1.00 98.44 90 ASP A O 1
ATOM 701 N N . TRP A 1 91 ? 16.160 1.340 11.076 1.00 98.62 91 TRP A N 1
ATOM 702 C CA . TRP A 1 91 ? 16.872 2.578 10.739 1.00 98.62 91 TRP A CA 1
ATOM 703 C C . TRP A 1 91 ? 15.888 3.680 10.346 1.00 98.62 91 TRP A C 1
ATOM 705 O O . TRP A 1 91 ? 15.978 4.798 10.857 1.00 98.62 91 TRP A O 1
ATOM 715 N N . PHE A 1 92 ? 14.912 3.361 9.497 1.00 98.19 92 PHE A N 1
ATOM 716 C CA . PHE A 1 92 ? 13.921 4.321 9.029 1.00 98.19 92 PHE A CA 1
ATOM 717 C C . PHE A 1 92 ? 13.002 4.809 10.159 1.00 98.19 92 PHE A C 1
ATOM 719 O O . PHE A 1 92 ? 12.788 6.014 10.305 1.00 98.19 92 PHE A O 1
ATOM 726 N N . ALA A 1 93 ? 12.536 3.911 11.029 1.00 97.94 93 ALA A N 1
ATOM 727 C CA . ALA A 1 93 ? 11.752 4.259 12.211 1.00 97.94 93 ALA A CA 1
ATOM 728 C C . ALA A 1 93 ? 12.522 5.202 13.154 1.00 97.94 93 ALA A C 1
ATOM 730 O O . ALA A 1 93 ? 11.964 6.195 13.631 1.00 97.94 93 ALA A O 1
ATOM 731 N N . LYS A 1 94 ? 13.825 4.955 13.363 1.00 98.12 94 LYS A N 1
ATOM 732 C CA . LYS A 1 94 ? 14.711 5.835 14.148 1.00 98.12 94 LYS A CA 1
ATOM 733 C C . LYS A 1 94 ? 14.902 7.202 13.485 1.00 98.12 94 LYS A C 1
ATOM 735 O O . LYS A 1 94 ? 14.845 8.216 14.178 1.00 98.12 94 LYS A O 1
ATOM 740 N N . MET A 1 95 ? 15.067 7.258 12.160 1.00 98.31 95 MET A N 1
ATOM 741 C CA . MET A 1 95 ? 15.152 8.522 11.408 1.00 98.31 95 MET A CA 1
ATOM 742 C C . MET A 1 95 ? 13.873 9.358 11.536 1.00 98.31 95 MET A C 1
ATOM 744 O O . MET A 1 95 ? 13.945 10.576 11.702 1.00 98.31 95 MET A O 1
ATOM 748 N N . LEU A 1 96 ? 12.709 8.702 11.519 1.00 97.81 96 LEU A N 1
ATOM 749 C CA . LEU A 1 96 ? 11.402 9.322 11.746 1.00 97.81 96 LEU A CA 1
ATOM 750 C C . LEU A 1 96 ? 11.135 9.665 13.221 1.00 97.81 96 LEU A C 1
ATOM 752 O O . LEU A 1 96 ? 10.129 10.307 13.520 1.00 97.81 96 LEU A O 1
ATOM 756 N N . LYS A 1 97 ? 12.027 9.261 14.137 1.00 98.06 97 LYS A N 1
ATOM 757 C CA . LYS A 1 97 ? 11.874 9.405 15.592 1.00 98.06 97 LYS A CA 1
ATOM 758 C C . LYS A 1 97 ? 10.576 8.779 16.107 1.00 98.06 97 LYS A C 1
ATOM 760 O O . LYS A 1 97 ? 9.927 9.327 17.000 1.00 98.06 97 LYS A O 1
ATOM 765 N N . LEU A 1 98 ? 10.189 7.640 15.532 1.00 97.69 98 LEU A N 1
ATOM 766 C CA . LEU A 1 98 ? 9.042 6.890 16.024 1.00 97.69 98 LEU A CA 1
ATOM 767 C C . LEU A 1 98 ? 9.333 6.337 17.430 1.00 97.69 98 LEU A C 1
ATOM 769 O O . LEU A 1 98 ? 10.486 6.026 17.745 1.00 97.69 98 LEU A O 1
ATOM 773 N N . PRO A 1 99 ? 8.304 6.207 18.283 1.00 97.25 99 PRO A N 1
ATOM 774 C CA . PRO A 1 99 ? 8.437 5.550 19.578 1.00 97.25 99 PRO A CA 1
ATOM 775 C C . PRO A 1 99 ? 9.004 4.126 19.458 1.00 97.25 99 PRO A C 1
ATOM 777 O O . PRO A 1 99 ? 8.779 3.446 18.456 1.00 97.25 99 PRO A O 1
ATOM 780 N N . SE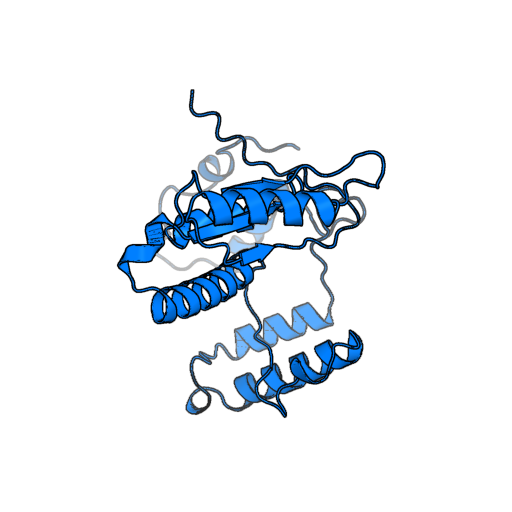R A 1 100 ? 9.693 3.640 20.496 1.00 96.50 100 SER A N 1
ATOM 781 C CA . SER A 1 100 ? 10.351 2.323 20.468 1.00 96.50 100 SER A CA 1
ATOM 782 C C . SER A 1 100 ? 9.389 1.153 20.248 1.00 96.50 100 SER A C 1
ATOM 784 O O . SER A 1 100 ? 9.816 0.111 19.777 1.00 96.50 100 SER A O 1
ATOM 786 N N . GLN A 1 101 ? 8.085 1.322 20.497 1.00 97.38 101 GLN A N 1
ATOM 787 C CA . GLN A 1 101 ? 7.068 0.300 20.218 1.00 97.38 101 GLN A CA 1
ATOM 788 C C . GLN A 1 101 ? 6.927 -0.050 18.725 1.00 97.38 101 GLN A C 1
ATOM 790 O O . GLN A 1 101 ? 6.264 -1.031 18.402 1.00 97.38 101 GLN A O 1
ATOM 795 N N . PHE A 1 102 ? 7.509 0.746 17.823 1.00 97.50 102 PHE A N 1
ATOM 796 C CA . PHE A 1 102 ? 7.540 0.471 16.384 1.00 97.50 102 PHE A CA 1
ATOM 797 C C . PHE A 1 102 ? 8.815 -0.254 15.930 1.00 97.50 102 PHE A C 1
ATOM 799 O O . PHE A 1 102 ? 8.896 -0.625 14.763 1.00 97.50 102 PHE A O 1
ATOM 806 N N . LEU A 1 103 ? 9.792 -0.454 16.818 1.00 97.69 103 LEU A N 1
ATOM 807 C CA . LEU A 1 103 ? 11.043 -1.144 16.506 1.00 97.69 103 LEU A CA 1
ATOM 808 C C . LEU A 1 103 ? 10.905 -2.665 16.651 1.00 97.69 103 LEU A C 1
ATOM 810 O O . LEU A 1 103 ? 9.999 -3.164 17.324 1.00 97.69 103 LEU A O 1
ATOM 814 N N . SER A 1 104 ? 11.813 -3.390 16.000 1.00 96.56 104 SER A N 1
ATOM 815 C CA . SER A 1 104 ? 11.824 -4.857 15.947 1.00 96.56 104 SER A CA 1
ATOM 816 C C . SER A 1 104 ? 12.352 -5.560 17.211 1.00 96.56 104 SER A C 1
ATOM 818 O O . SER A 1 104 ? 12.200 -6.772 17.349 1.00 96.56 104 SER A O 1
ATOM 820 N N . ASP A 1 105 ? 12.960 -4.818 18.143 1.00 93.00 105 ASP A N 1
ATOM 821 C CA . ASP A 1 105 ? 13.517 -5.327 19.409 1.00 93.00 105 ASP A CA 1
ATOM 822 C C . ASP A 1 105 ? 12.449 -5.635 20.475 1.00 93.00 105 ASP A C 1
ATOM 824 O O . ASP A 1 105 ? 12.690 -6.384 21.425 1.00 93.00 105 ASP A O 1
ATOM 828 N N . VAL A 1 106 ? 11.253 -5.078 20.305 1.00 93.88 106 VAL A N 1
ATOM 829 C CA . VAL A 1 106 ? 10.057 -5.323 21.116 1.00 93.88 106 VAL A CA 1
ATOM 830 C C . VAL A 1 106 ? 8.967 -5.977 20.251 1.00 93.88 106 VAL A C 1
ATOM 832 O O . VAL A 1 106 ? 9.178 -6.175 19.058 1.00 93.88 106 VAL A O 1
ATOM 835 N N . PRO A 1 107 ? 7.784 -6.334 20.797 1.00 92.31 107 PRO A N 1
ATOM 836 C CA . PRO A 1 107 ? 6.632 -6.798 20.009 1.00 92.31 107 PRO A CA 1
ATOM 837 C C . PRO A 1 107 ? 6.021 -5.712 19.088 1.00 92.31 107 PRO A C 1
ATOM 839 O O . PRO A 1 107 ? 4.841 -5.376 19.203 1.00 92.31 107 PRO A O 1
ATOM 842 N N . GLY A 1 108 ? 6.844 -5.153 18.202 1.00 94.62 108 GLY A N 1
ATOM 843 C CA . GLY A 1 108 ? 6.561 -4.152 17.180 1.00 94.62 108 GLY A CA 1
ATOM 844 C C . GLY A 1 108 ? 7.190 -4.557 15.843 1.00 94.62 108 GLY A C 1
ATOM 845 O O . GLY A 1 108 ? 7.279 -5.746 15.532 1.00 94.62 108 GLY A O 1
ATOM 846 N N . GLY A 1 109 ? 7.602 -3.572 15.045 1.00 96.56 109 GLY A N 1
ATOM 847 C CA . GLY A 1 109 ? 8.291 -3.772 13.769 1.00 96.56 109 GLY A CA 1
ATOM 848 C C . GLY A 1 109 ? 7.559 -3.178 12.566 1.00 96.56 109 GLY A C 1
ATOM 849 O O . GLY A 1 109 ? 6.547 -2.482 12.691 1.00 96.56 109 GLY A O 1
ATOM 850 N N . GLY A 1 110 ? 8.083 -3.472 11.378 1.00 96.69 110 GLY A N 1
ATOM 851 C CA . GLY A 1 110 ? 7.544 -3.006 10.105 1.00 96.69 110 GLY A CA 1
ATOM 852 C C . GLY A 1 110 ? 7.703 -4.041 8.996 1.00 96.69 110 GLY A C 1
ATOM 853 O O . GLY A 1 110 ? 8.331 -5.079 9.183 1.00 96.69 110 GLY A O 1
ATOM 854 N N . VAL A 1 111 ? 7.138 -3.724 7.832 1.00 97.56 111 VAL A N 1
ATOM 855 C CA . VAL A 1 111 ? 7.263 -4.520 6.605 1.00 97.56 111 VAL A CA 1
ATOM 856 C C . VAL A 1 111 ? 7.245 -3.596 5.385 1.00 97.56 111 VAL A C 1
ATOM 858 O O . VAL A 1 111 ? 6.535 -2.583 5.390 1.00 97.56 111 VAL A O 1
ATOM 861 N N . ILE A 1 112 ? 7.997 -3.936 4.339 1.00 97.56 112 ILE A N 1
ATOM 862 C CA . ILE A 1 112 ? 7.959 -3.241 3.047 1.00 97.56 112 ILE A CA 1
ATOM 863 C C . ILE A 1 112 ? 6.815 -3.825 2.206 1.00 97.56 112 ILE A C 1
ATOM 865 O O . ILE A 1 112 ? 6.704 -5.032 2.018 1.00 97.56 112 ILE A O 1
ATOM 869 N N . GLN A 1 113 ? 5.930 -2.961 1.708 1.00 97.06 113 GLN A N 1
ATOM 870 C CA . GLN A 1 113 ? 4.786 -3.333 0.866 1.00 97.06 113 GLN A CA 1
ATOM 871 C C . GLN A 1 113 ? 4.849 -2.564 -0.454 1.00 97.06 113 GLN A C 1
ATOM 873 O O . GLN A 1 113 ? 5.438 -1.483 -0.513 1.00 97.06 113 GLN A O 1
ATOM 878 N N . GLY A 1 114 ? 4.216 -3.090 -1.505 1.00 96.38 114 GLY A N 1
ATOM 879 C CA . GLY A 1 114 ? 4.251 -2.476 -2.833 1.00 96.38 114 GLY A CA 1
ATOM 880 C C . GLY A 1 114 ? 3.488 -1.154 -2.887 1.00 96.38 114 GLY A C 1
ATOM 881 O O . GLY A 1 114 ? 3.913 -0.204 -3.545 1.00 96.38 114 GLY A O 1
ATOM 882 N N . THR A 1 115 ? 2.363 -1.059 -2.171 1.00 96.62 115 THR A N 1
ATOM 883 C CA . THR A 1 115 ? 1.548 0.162 -2.151 1.00 96.62 115 THR A CA 1
ATOM 884 C C . THR A 1 115 ? 0.989 0.502 -0.771 1.00 96.62 115 THR A C 1
ATOM 886 O O . THR A 1 115 ? 0.725 -0.359 0.066 1.00 96.62 115 THR A O 1
ATOM 889 N N . ALA A 1 116 ? 0.664 1.783 -0.568 1.00 94.31 116 ALA A N 1
ATOM 890 C CA . ALA A 1 116 ? -0.099 2.218 0.603 1.00 94.31 116 ALA A CA 1
ATOM 891 C C . ALA A 1 116 ? -1.503 1.578 0.674 1.00 94.31 116 ALA A C 1
ATOM 893 O O . ALA A 1 116 ? -2.048 1.418 1.763 1.00 94.31 116 ALA A O 1
ATOM 894 N N . SER A 1 117 ? -2.090 1.188 -0.468 1.00 95.12 117 SER A N 1
ATOM 895 C CA . SER A 1 117 ? -3.400 0.516 -0.497 1.00 95.12 117 SER A CA 1
ATOM 896 C C . SER A 1 117 ? -3.337 -0.877 0.128 1.00 95.12 117 SER A C 1
ATOM 898 O O . SER A 1 117 ? -4.235 -1.248 0.881 1.00 95.12 117 SER A O 1
ATOM 900 N N . GLU A 1 118 ? -2.272 -1.630 -0.158 1.00 97.25 118 GLU A N 1
ATOM 901 C CA . GLU A 1 118 ? -2.016 -2.942 0.447 1.00 97.25 118 GLU A CA 1
ATOM 902 C C . GLU A 1 118 ? -1.755 -2.807 1.945 1.00 97.25 118 GLU A C 1
ATOM 904 O O . GLU A 1 118 ? -2.391 -3.496 2.738 1.00 97.25 118 GLU A O 1
ATOM 909 N N . ALA A 1 119 ? -0.903 -1.857 2.346 1.00 97.75 119 ALA A N 1
ATOM 910 C CA . ALA A 1 119 ? -0.614 -1.610 3.756 1.00 97.75 119 ALA A CA 1
ATOM 911 C C . ALA A 1 119 ? -1.888 -1.279 4.556 1.00 97.75 119 ALA A C 1
ATOM 913 O O . ALA A 1 119 ? -2.127 -1.878 5.605 1.00 97.75 119 ALA A O 1
ATOM 914 N N . VAL A 1 120 ? -2.744 -0.385 4.036 1.00 97.62 120 VAL A N 1
ATOM 915 C CA . VAL A 1 120 ? -4.041 -0.045 4.653 1.00 97.62 120 VAL A CA 1
ATOM 916 C C . VAL A 1 120 ? -4.955 -1.267 4.746 1.00 97.62 120 VAL A C 1
ATOM 918 O O . VAL A 1 120 ? -5.594 -1.469 5.777 1.00 97.62 120 VAL A O 1
ATOM 921 N N . LEU A 1 121 ? -5.011 -2.104 3.706 1.00 98.31 121 LEU A N 1
ATOM 922 C CA . LEU A 1 121 ? -5.805 -3.331 3.725 1.00 98.31 121 LEU A CA 1
ATOM 923 C C . LEU A 1 121 ? -5.320 -4.305 4.808 1.00 98.31 121 LEU A C 1
ATOM 925 O O . LEU A 1 121 ? -6.141 -4.818 5.564 1.00 98.31 121 LEU A O 1
ATOM 929 N N . VAL A 1 122 ? -4.008 -4.527 4.927 1.00 98.38 122 VAL A N 1
ATOM 930 C CA . VAL A 1 122 ? -3.430 -5.435 5.932 1.00 98.38 122 VAL A CA 1
ATOM 931 C C . VAL A 1 122 ? -3.776 -4.981 7.352 1.00 98.38 122 VAL A C 1
ATOM 933 O O . VAL A 1 122 ? -4.277 -5.781 8.146 1.00 98.38 122 VAL A O 1
ATOM 936 N N . VAL A 1 123 ? -3.589 -3.696 7.678 1.00 98.00 123 VAL A N 1
ATOM 937 C CA . VAL A 1 123 ? -3.912 -3.185 9.025 1.00 98.00 123 VAL A CA 1
ATOM 938 C C . VAL A 1 123 ? -5.417 -3.183 9.302 1.00 98.00 123 VAL A C 1
ATOM 940 O O . VAL A 1 123 ? -5.834 -3.469 10.427 1.00 98.00 123 VAL A O 1
ATOM 943 N N . LEU A 1 124 ? -6.246 -2.925 8.285 1.00 98.38 124 LEU A N 1
ATOM 944 C CA . LEU A 1 124 ? -7.703 -2.989 8.394 1.00 98.38 124 LEU A CA 1
ATOM 945 C C . LEU A 1 124 ? -8.169 -4.420 8.691 1.00 98.38 124 LEU A C 1
ATOM 947 O O . LEU A 1 124 ? -8.986 -4.621 9.589 1.00 98.38 124 LEU A O 1
ATOM 951 N N . LEU A 1 125 ? -7.629 -5.414 7.979 1.00 98.44 125 LEU A N 1
ATOM 952 C CA . LEU A 1 125 ? -7.916 -6.832 8.210 1.00 98.44 125 LEU A CA 1
ATOM 953 C C . LEU A 1 125 ? -7.464 -7.272 9.606 1.00 98.44 125 LEU A C 1
ATOM 955 O O . LEU A 1 125 ? -8.230 -7.928 10.310 1.00 98.44 125 LEU A O 1
ATOM 959 N N . ALA A 1 126 ? -6.278 -6.848 10.053 1.00 98.19 126 ALA A N 1
ATOM 960 C CA . ALA A 1 126 ? -5.795 -7.135 11.402 1.00 98.19 126 ALA A CA 1
ATOM 961 C C . ALA A 1 126 ? -6.729 -6.560 12.487 1.00 98.19 126 ALA A C 1
ATOM 963 O O . ALA A 1 126 ? -7.095 -7.260 13.437 1.00 98.19 126 ALA A O 1
ATOM 964 N N . ALA A 1 127 ? -7.170 -5.305 12.334 1.00 98.31 127 ALA A N 1
ATOM 965 C CA . ALA A 1 127 ? -8.119 -4.667 13.249 1.00 98.31 127 ALA A CA 1
ATOM 966 C C . ALA A 1 127 ? -9.497 -5.350 13.226 1.00 98.31 127 ALA A C 1
ATOM 968 O O . ALA A 1 127 ? -10.091 -5.597 14.283 1.00 98.31 127 ALA A O 1
ATOM 969 N N . ARG A 1 128 ? -9.990 -5.702 12.033 1.00 98.19 128 ARG A N 1
ATOM 970 C CA . ARG A 1 128 ? -11.248 -6.427 11.834 1.00 98.19 128 ARG A CA 1
ATOM 971 C C . ARG A 1 128 ? -11.208 -7.774 12.545 1.00 98.19 128 ARG A C 1
ATOM 973 O O . ARG A 1 128 ? -12.069 -8.052 13.375 1.00 98.19 128 ARG A O 1
ATOM 980 N N . ASP A 1 129 ? -10.192 -8.587 12.281 1.00 98.12 129 ASP A N 1
ATOM 981 C CA . ASP A 1 129 ? -10.099 -9.951 12.805 1.00 98.12 129 ASP A CA 1
ATOM 982 C C . ASP A 1 129 ? -9.913 -9.959 14.326 1.00 98.12 129 ASP A C 1
ATOM 984 O O . ASP A 1 129 ? -10.551 -10.751 15.026 1.00 98.12 129 ASP A O 1
ATOM 988 N N . ARG A 1 130 ? -9.138 -9.008 14.871 1.00 98.00 130 ARG A N 1
ATOM 989 C CA . ARG A 1 130 ? -9.054 -8.772 16.321 1.00 98.00 130 ARG A CA 1
ATOM 990 C C . ARG A 1 130 ? -10.424 -8.452 16.925 1.00 98.00 130 ARG A C 1
ATOM 992 O O . ARG A 1 130 ? -10.764 -8.977 17.987 1.00 98.00 130 ARG A O 1
ATOM 999 N N . THR A 1 131 ? -11.214 -7.617 16.257 1.00 98.00 131 THR A N 1
ATOM 1000 C CA . THR A 1 131 ? -12.540 -7.197 16.733 1.00 98.00 131 THR A CA 1
ATOM 1001 C C . THR A 1 131 ? -13.555 -8.336 16.638 1.00 98.00 131 THR A C 1
ATOM 1003 O O . THR A 1 131 ? -14.279 -8.598 17.598 1.00 98.00 131 THR A O 1
ATOM 1006 N N . LEU A 1 132 ? -13.553 -9.100 15.543 1.00 97.75 132 LEU A N 1
ATOM 1007 C CA . LEU A 1 132 ? -14.406 -10.279 15.365 1.00 97.75 132 LEU A CA 1
ATOM 1008 C C . LEU A 1 132 ? -14.052 -11.414 16.328 1.00 97.75 132 LEU A C 1
ATOM 1010 O O . LEU A 1 132 ? -14.943 -12.139 16.766 1.00 97.75 132 LEU A O 1
ATOM 1014 N N . LYS A 1 133 ? -12.780 -11.562 16.713 1.00 97.88 133 LYS A N 1
ATOM 1015 C CA . LYS A 1 133 ? -12.381 -12.509 17.764 1.00 97.88 133 LYS A CA 1
ATOM 1016 C C . LYS A 1 133 ? -12.998 -12.145 19.120 1.00 97.88 133 LYS A C 1
ATOM 1018 O O . LYS A 1 133 ? -13.338 -13.042 19.884 1.00 97.88 133 LYS A O 1
ATOM 1023 N N . LYS A 1 134 ? -13.168 -10.849 19.406 1.00 97.31 134 LYS A N 1
ATOM 1024 C CA . LYS A 1 134 ? -13.770 -10.341 20.650 1.00 97.31 134 LYS A CA 1
ATOM 1025 C C . LYS A 1 134 ? -15.305 -10.361 20.631 1.00 97.31 134 LYS A C 1
ATOM 1027 O O . LYS A 1 134 ? -15.912 -10.702 21.637 1.00 97.31 134 LYS A O 1
ATOM 1032 N N . HIS A 1 135 ? -15.923 -9.993 19.509 1.00 95.94 135 HIS A N 1
ATOM 1033 C CA . HIS A 1 135 ? -17.376 -9.790 19.393 1.00 95.94 135 HIS A CA 1
ATOM 1034 C C . HIS A 1 135 ? -18.110 -10.897 18.613 1.00 95.94 135 HIS A C 1
ATOM 1036 O O . HIS A 1 135 ? -19.327 -10.837 18.455 1.00 95.94 135 HIS A O 1
ATOM 1042 N N . GLY A 1 136 ? -17.393 -11.906 18.115 1.00 96.06 136 GLY A N 1
ATOM 1043 C CA . GLY A 1 136 ? -17.926 -12.980 17.278 1.00 96.06 136 GLY A CA 1
ATOM 1044 C C . GLY A 1 136 ? -18.007 -12.610 15.792 1.00 96.06 136 GLY A C 1
ATOM 1045 O O . GLY A 1 136 ? -18.249 -11.462 15.425 1.00 96.06 136 GLY A O 1
ATOM 1046 N N . LYS A 1 137 ? -17.857 -13.611 14.911 1.00 93.50 137 LYS A N 1
ATOM 1047 C CA . LYS A 1 137 ? -17.851 -13.423 13.444 1.00 93.50 137 LYS A CA 1
ATOM 1048 C C . LYS A 1 137 ? -19.133 -12.786 12.889 1.00 93.50 137 LYS A C 1
ATOM 1050 O O . LYS A 1 137 ? -19.069 -12.080 11.891 1.00 93.50 137 LYS A O 1
ATOM 1055 N N . LYS A 1 138 ? -20.281 -13.011 13.541 1.00 94.06 138 LYS A N 1
ATOM 1056 C CA . LYS A 1 138 ? -21.576 -12.425 13.146 1.00 94.06 138 LYS A CA 1
ATOM 1057 C C . LYS A 1 138 ? -21.619 -10.900 13.301 1.00 94.06 138 LYS A C 1
ATOM 1059 O O . LYS A 1 138 ? -22.449 -10.258 12.684 1.00 94.06 138 LYS A O 1
ATOM 1064 N N . SER A 1 139 ? -20.702 -10.319 14.072 1.00 95.94 139 SER A N 1
ATOM 1065 C CA . SER A 1 139 ? -20.634 -8.874 14.298 1.00 95.94 139 SER A CA 1
ATOM 1066 C C . SER A 1 139 ? -19.997 -8.096 13.138 1.00 95.94 139 SER A C 1
ATOM 1068 O O . SER A 1 139 ? -19.838 -6.885 13.253 1.00 95.94 139 SER A O 1
ATOM 1070 N N . LEU A 1 140 ? -19.640 -8.758 12.025 1.00 96.69 140 LEU A N 1
ATOM 1071 C CA . LEU A 1 140 ? -19.076 -8.117 10.829 1.00 96.69 140 LEU A CA 1
ATOM 1072 C C . LEU A 1 140 ? -19.977 -6.998 10.286 1.00 96.69 140 LEU A C 1
ATOM 1074 O O . LEU A 1 140 ? -19.481 -5.923 9.966 1.00 96.69 140 LEU A O 1
ATOM 1078 N N . GLU A 1 141 ? -21.293 -7.221 10.267 1.00 96.88 141 GLU A N 1
ATOM 1079 C CA . GLU A 1 141 ? -22.303 -6.247 9.817 1.00 96.88 141 GLU A CA 1
ATOM 1080 C C . GLU A 1 141 ? -22.379 -4.984 10.688 1.00 96.88 141 GLU A C 1
ATOM 1082 O O . GLU A 1 141 ? -22.993 -3.997 10.301 1.00 96.88 141 GLU A O 1
ATOM 1087 N N . LYS A 1 142 ? -21.753 -5.000 11.871 1.00 97.81 142 LYS A N 1
ATOM 1088 C CA . LYS A 1 142 ? -21.770 -3.893 12.835 1.00 97.81 142 LYS A CA 1
ATOM 1089 C C . LYS A 1 142 ? -20.471 -3.097 12.850 1.00 97.81 142 LYS A C 1
ATOM 1091 O O . LYS A 1 142 ? -20.384 -2.117 13.580 1.00 97.81 142 LYS A O 1
ATOM 1096 N N . LEU A 1 143 ? -19.442 -3.532 12.123 1.00 98.50 143 LEU A N 1
ATOM 1097 C CA . LEU A 1 143 ? -18.125 -2.904 12.159 1.00 98.50 143 LEU A CA 1
ATOM 1098 C C . LEU A 1 143 ? -18.113 -1.589 11.377 1.00 98.50 143 LEU A C 1
ATOM 1100 O O . LEU A 1 143 ? -18.462 -1.581 10.199 1.00 98.50 143 LEU A O 1
ATOM 1104 N N . VAL A 1 144 ? -17.649 -0.512 12.017 1.00 98.62 144 VAL A N 1
ATOM 1105 C CA . VAL A 1 144 ? -17.628 0.849 11.459 1.00 98.62 144 VAL A CA 1
ATOM 1106 C C . VAL A 1 144 ? -16.204 1.380 11.294 1.00 98.62 144 VAL A C 1
ATOM 1108 O O . VAL A 1 144 ? -15.392 1.323 12.227 1.00 98.62 144 VAL A O 1
ATOM 1111 N N . VAL A 1 145 ? -15.929 1.921 10.104 1.00 98.56 145 VAL A N 1
ATOM 1112 C CA . VAL A 1 145 ? -14.670 2.586 9.729 1.00 98.56 145 VAL A CA 1
ATOM 1113 C C . VAL A 1 145 ? -14.895 4.088 9.619 1.00 98.56 145 VAL A C 1
ATOM 1115 O O . VAL A 1 145 ? -15.885 4.508 9.027 1.00 98.56 145 VAL A O 1
ATOM 1118 N N . TYR A 1 146 ? -13.954 4.894 10.111 1.00 98.19 146 TYR A N 1
ATOM 1119 C CA . TYR A 1 146 ? -14.010 6.356 10.039 1.00 98.19 146 TYR A CA 1
ATOM 1120 C C . TYR A 1 146 ? -12.838 6.910 9.234 1.00 98.19 146 TYR A C 1
ATOM 1122 O O . TYR A 1 146 ? -11.688 6.490 9.400 1.00 98.19 146 TYR A O 1
ATOM 1130 N N . ALA A 1 147 ? -13.130 7.883 8.381 1.00 96.69 147 ALA A N 1
ATOM 1131 C CA . ALA A 1 147 ? -12.152 8.559 7.544 1.00 96.69 147 ALA A CA 1
ATOM 1132 C C . ALA A 1 147 ? -12.558 10.011 7.293 1.00 96.69 147 ALA A C 1
ATOM 1134 O O . ALA A 1 147 ? -13.729 10.364 7.420 1.00 96.69 147 ALA A O 1
ATOM 1135 N N . SER A 1 148 ? -11.597 10.843 6.900 1.00 95.19 148 SER A N 1
ATOM 1136 C CA . SER A 1 148 ? -11.880 12.195 6.417 1.00 95.19 148 SER A CA 1
ATOM 1137 C C . SER A 1 148 ? -12.525 12.149 5.028 1.00 95.19 148 SER A C 1
ATOM 1139 O O . SER A 1 148 ? -12.246 11.241 4.242 1.00 95.19 148 SER A O 1
ATOM 1141 N N . ASP A 1 149 ? -13.301 13.171 4.662 1.00 93.06 149 ASP A N 1
ATOM 1142 C CA . ASP A 1 149 ? -13.685 13.408 3.261 1.00 93.06 149 ASP A CA 1
ATOM 1143 C C . ASP A 1 149 ? -12.494 13.744 2.341 1.00 93.06 149 ASP A C 1
ATOM 1145 O O . ASP A 1 149 ? -12.649 13.722 1.120 1.00 93.06 149 ASP A O 1
ATOM 1149 N N . GLN A 1 150 ? -11.307 13.974 2.917 1.00 93.81 150 GLN A N 1
ATOM 1150 C CA . GLN A 1 150 ? -10.023 14.136 2.226 1.00 93.81 150 GLN A CA 1
ATOM 1151 C C . GLN A 1 150 ? -9.169 12.861 2.194 1.00 93.81 150 GLN A C 1
ATOM 1153 O O . GLN A 1 150 ? -8.030 12.901 1.731 1.00 93.81 150 GLN A O 1
ATOM 1158 N N . THR A 1 151 ? -9.637 11.737 2.736 1.00 93.50 151 THR A N 1
ATOM 1159 C CA . THR A 1 151 ? -8.844 10.502 2.742 1.00 93.50 151 THR A CA 1
ATOM 1160 C C . THR A 1 151 ? -8.784 9.888 1.340 1.00 93.50 151 THR A C 1
ATOM 1162 O O . THR A 1 151 ? -9.776 9.845 0.615 1.00 93.50 151 THR A O 1
ATOM 1165 N N . HIS A 1 152 ? -7.607 9.382 0.957 1.00 92.81 152 HIS A N 1
ATOM 1166 C CA . HIS A 1 152 ? -7.392 8.752 -0.346 1.00 92.81 152 HIS A CA 1
ATOM 1167 C C . HIS A 1 152 ? -8.344 7.563 -0.574 1.00 92.81 152 HIS A C 1
ATOM 1169 O O . HIS A 1 152 ? -8.582 6.754 0.328 1.00 92.81 152 HIS A O 1
ATOM 1175 N N . SER A 1 153 ? -8.821 7.399 -1.813 1.00 93.12 153 SER A N 1
ATOM 1176 C CA . SER A 1 153 ? -9.776 6.348 -2.217 1.00 93.12 153 SER A CA 1
ATOM 1177 C C . SER A 1 153 ? -9.315 4.910 -1.919 1.00 93.12 153 SER A C 1
ATOM 1179 O O . SER A 1 153 ? -10.138 3.997 -1.835 1.00 93.12 153 SER A O 1
ATOM 1181 N N . ALA A 1 154 ? -8.014 4.712 -1.684 1.00 94.88 154 ALA A N 1
ATOM 1182 C CA . ALA A 1 154 ? -7.419 3.451 -1.233 1.00 94.88 154 ALA A CA 1
ATOM 1183 C C . ALA A 1 154 ? -8.118 2.855 -0.003 1.00 94.88 154 ALA A C 1
ATOM 1185 O O . ALA A 1 154 ? -8.321 1.644 0.046 1.00 94.88 154 ALA A O 1
ATOM 1186 N N . LEU A 1 155 ? -8.524 3.680 0.968 1.00 96.50 155 LEU A N 1
ATOM 1187 C CA . LEU A 1 155 ? -9.199 3.177 2.164 1.00 96.50 155 LEU A CA 1
ATOM 1188 C C . LEU A 1 155 ? -10.595 2.636 1.842 1.00 96.50 155 LEU A C 1
ATOM 1190 O O . LEU A 1 155 ? -10.963 1.568 2.326 1.00 96.50 155 LEU A O 1
ATOM 1194 N N . GLN A 1 156 ? -11.365 3.347 1.014 1.00 95.19 156 GLN A N 1
ATOM 1195 C CA . GLN A 1 156 ? -12.693 2.892 0.604 1.00 95.19 156 GLN A CA 1
ATOM 1196 C C . GLN A 1 156 ? -12.593 1.570 -0.170 1.00 95.19 156 GLN A C 1
ATOM 1198 O O . GLN A 1 156 ? -13.340 0.634 0.114 1.00 95.19 156 GLN A O 1
ATOM 1203 N N . LYS A 1 157 ? -11.609 1.453 -1.075 1.00 96.69 157 LYS A N 1
ATOM 1204 C CA . LYS A 1 157 ? -11.286 0.195 -1.765 1.00 96.69 157 LYS A CA 1
ATOM 1205 C C . LYS A 1 157 ? -10.932 -0.920 -0.773 1.00 96.69 157 LYS A C 1
ATOM 1207 O O . LYS A 1 157 ? -11.445 -2.028 -0.895 1.00 96.69 157 LYS A O 1
ATOM 1212 N N . ALA A 1 158 ? -10.086 -0.638 0.219 1.00 97.69 158 ALA A N 1
ATOM 1213 C CA . ALA A 1 158 ? -9.713 -1.616 1.240 1.00 97.69 158 ALA A CA 1
ATOM 1214 C C . ALA A 1 158 ? -10.926 -2.086 2.061 1.00 97.69 158 ALA A C 1
ATOM 1216 O O . ALA A 1 158 ? -11.051 -3.278 2.322 1.00 97.69 158 ALA A O 1
ATOM 1217 N N . CYS A 1 159 ? -11.851 -1.184 2.403 1.00 97.69 159 CYS A N 1
ATOM 1218 C CA . CYS A 1 159 ? -13.094 -1.522 3.101 1.00 97.69 159 CYS A CA 1
ATOM 1219 C C . CYS A 1 159 ? -13.976 -2.470 2.282 1.00 97.69 159 CYS A C 1
ATOM 1221 O O . CYS A 1 159 ? -14.457 -3.465 2.821 1.00 97.69 159 CYS A O 1
ATOM 1223 N N . GLN A 1 160 ? -14.124 -2.211 0.979 1.00 97.06 160 GLN A N 1
ATOM 1224 C CA . GLN A 1 160 ? -14.867 -3.090 0.071 1.00 97.06 160 GLN A CA 1
ATOM 1225 C C . GLN A 1 160 ? -14.241 -4.490 -0.001 1.00 97.06 160 GLN A C 1
ATOM 1227 O O . GLN A 1 160 ? -14.944 -5.484 0.162 1.00 97.06 160 GLN A O 1
ATOM 1232 N N . ILE A 1 161 ? -12.916 -4.581 -0.173 1.00 98.00 161 ILE A N 1
ATOM 1233 C CA . ILE A 1 161 ? -12.193 -5.867 -0.213 1.00 98.00 161 ILE A CA 1
ATOM 1234 C C . ILE A 1 161 ? -12.295 -6.602 1.133 1.00 98.00 161 ILE A C 1
ATOM 1236 O O . ILE A 1 161 ? -12.464 -7.818 1.171 1.00 98.00 161 ILE A O 1
ATOM 1240 N N . ALA A 1 162 ? -12.223 -5.873 2.249 1.00 97.06 162 ALA A N 1
ATOM 1241 C CA . ALA A 1 162 ? -12.320 -6.433 3.594 1.00 97.06 162 ALA A CA 1
ATOM 1242 C C . ALA A 1 162 ? -13.751 -6.846 3.996 1.00 97.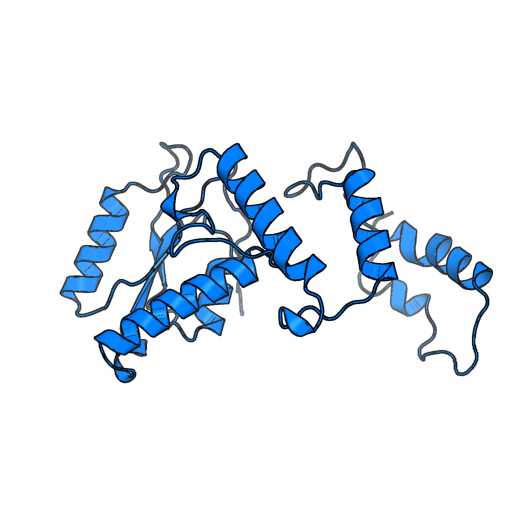06 162 ALA A C 1
ATOM 1244 O O . ALA A 1 162 ? -13.929 -7.384 5.094 1.00 97.06 162 ALA A O 1
ATOM 1245 N N . GLY A 1 163 ? -14.752 -6.620 3.137 1.00 96.81 163 GLY A N 1
ATOM 1246 C CA . GLY A 1 163 ? -16.150 -6.968 3.395 1.00 96.81 163 GLY A CA 1
ATOM 1247 C C . GLY A 1 163 ? -16.838 -6.049 4.406 1.00 96.81 163 GLY A C 1
ATOM 1248 O O . GLY A 1 163 ? -17.758 -6.483 5.096 1.00 96.81 163 GLY A O 1
ATOM 1249 N N . ILE A 1 164 ? -16.375 -4.803 4.536 1.00 97.88 164 ILE A N 1
ATOM 1250 C CA . ILE A 1 164 ? -17.056 -3.784 5.336 1.00 97.88 164 ILE A CA 1
ATOM 1251 C C . ILE A 1 164 ? -18.263 -3.277 4.553 1.00 97.88 164 ILE A C 1
ATOM 1253 O O . ILE A 1 164 ? -18.160 -2.933 3.374 1.00 97.88 164 ILE A O 1
ATOM 1257 N N . PHE A 1 165 ? -19.403 -3.221 5.230 1.00 97.19 165 PHE A N 1
ATOM 1258 C CA . PHE A 1 165 ? -20.655 -2.755 4.655 1.00 97.19 165 PHE A CA 1
ATOM 1259 C C . PHE A 1 165 ? -20.535 -1.270 4.265 1.00 97.19 165 PHE A C 1
ATOM 1261 O O . PHE A 1 165 ? -20.051 -0.477 5.081 1.00 97.19 165 PHE A O 1
ATOM 1268 N N . PRO A 1 166 ? -20.935 -0.867 3.042 1.00 95.50 166 PRO A N 1
ATOM 1269 C CA . PRO A 1 166 ? -20.825 0.520 2.585 1.00 95.50 166 PRO A CA 1
ATOM 1270 C C . PRO A 1 166 ? -21.494 1.527 3.527 1.00 95.50 166 PRO A C 1
ATOM 1272 O O . PRO A 1 166 ? -20.957 2.606 3.770 1.00 95.50 166 PRO A O 1
ATOM 1275 N N . GLU A 1 167 ? -22.629 1.149 4.110 1.00 96.44 167 GLU A N 1
ATOM 1276 C CA . GLU A 1 167 ? -23.372 1.920 5.100 1.00 96.44 167 GLU A CA 1
ATOM 1277 C C . GLU A 1 167 ? -22.649 2.076 6.438 1.00 96.44 167 GLU A C 1
ATOM 1279 O O . GLU A 1 167 ? -23.111 2.863 7.249 1.00 96.44 167 GLU A O 1
ATOM 1284 N N . ASN A 1 168 ? -21.528 1.390 6.674 1.00 97.69 168 ASN A N 1
ATOM 1285 C CA . ASN A 1 168 ? -20.694 1.518 7.873 1.00 97.69 168 ASN A CA 1
ATOM 1286 C C . ASN A 1 168 ? -19.350 2.212 7.591 1.00 97.69 168 ASN A C 1
ATOM 1288 O O . ASN A 1 168 ? -18.440 2.198 8.424 1.00 97.69 168 ASN A O 1
ATOM 1292 N N . PHE A 1 169 ? -19.207 2.834 6.420 1.00 97.62 169 PHE A N 1
ATOM 1293 C CA . PHE A 1 169 ? -18.084 3.710 6.115 1.00 97.62 169 PHE A CA 1
ATOM 1294 C C . PHE A 1 169 ? -18.455 5.163 6.435 1.00 97.62 169 PHE A C 1
ATOM 1296 O O . PHE A 1 169 ? -19.236 5.802 5.727 1.00 97.62 169 PHE A O 1
ATOM 1303 N N . ARG A 1 170 ? -17.910 5.699 7.527 1.00 97.38 170 ARG A N 1
ATOM 1304 C CA . ARG A 1 170 ? -18.195 7.050 8.016 1.00 97.38 170 ARG A CA 1
ATOM 1305 C C . ARG A 1 170 ? -17.199 8.041 7.441 1.00 97.38 170 ARG A C 1
ATOM 1307 O O . ARG A 1 170 ? -16.004 7.992 7.731 1.00 97.38 170 ARG A O 1
ATOM 1314 N N . VAL A 1 171 ? -17.724 8.972 6.654 1.00 96.62 171 VAL A N 1
ATOM 1315 C CA . VAL A 1 171 ? -16.974 10.116 6.140 1.00 96.62 171 VAL A CA 1
ATOM 1316 C C . VAL A 1 171 ? -17.200 11.304 7.067 1.00 96.62 171 VAL A C 1
ATOM 1318 O O . VAL A 1 171 ? -18.288 11.879 7.094 1.00 96.62 171 VAL A O 1
ATOM 1321 N N . VAL A 1 172 ? -16.170 11.674 7.819 1.00 95.81 172 VAL A N 1
ATOM 1322 C CA . VAL A 1 172 ? -16.163 12.853 8.686 1.00 95.81 172 VAL A CA 1
ATOM 1323 C C . VAL A 1 172 ? -15.682 14.047 7.868 1.00 95.81 172 VAL A C 1
ATOM 1325 O O . VAL A 1 172 ? -14.626 13.993 7.237 1.00 95.81 172 VAL A O 1
ATOM 1328 N N . LYS A 1 173 ? -16.472 15.123 7.848 1.00 94.19 173 LYS A N 1
ATOM 1329 C CA . LYS A 1 173 ? -16.149 16.313 7.054 1.00 94.19 173 LYS A CA 1
ATOM 1330 C C . LYS A 1 173 ? -14.917 17.021 7.604 1.00 94.19 173 LYS A C 1
ATOM 1332 O O . LYS A 1 173 ? -14.828 17.276 8.806 1.00 94.19 173 LYS A O 1
ATOM 1337 N N . ALA A 1 174 ? -13.997 17.365 6.714 1.00 92.06 174 ALA A N 1
ATOM 1338 C CA . ALA A 1 174 ? -12.894 18.247 7.036 1.00 92.06 174 ALA A CA 1
ATOM 1339 C C . ALA A 1 174 ? -13.345 19.714 7.077 1.00 92.06 174 ALA A C 1
ATOM 1341 O O . ALA A 1 174 ? -14.254 20.129 6.357 1.00 92.06 174 ALA A O 1
ATOM 1342 N N . ASP A 1 175 ? -12.678 20.515 7.902 1.00 89.31 175 ASP A N 1
ATOM 1343 C CA . ASP A 1 175 ? -12.966 21.938 8.048 1.00 89.31 175 ASP A CA 1
ATOM 1344 C C . ASP A 1 175 ? -12.048 22.766 7.137 1.00 89.31 175 ASP A C 1
ATOM 1346 O O . ASP A 1 175 ? -10.828 22.813 7.327 1.00 89.31 175 ASP A O 1
ATOM 1350 N N . CYS A 1 176 ? -12.629 23.446 6.144 1.00 87.12 176 CYS A N 1
ATOM 1351 C CA . CYS A 1 176 ? -11.880 24.294 5.217 1.00 87.12 176 CYS A CA 1
ATOM 1352 C C . CYS A 1 176 ? -11.181 25.469 5.922 1.00 87.12 176 CYS A C 1
ATOM 1354 O O . CYS A 1 176 ? -10.101 25.872 5.492 1.00 87.12 176 CYS A O 1
ATOM 1356 N N . SER A 1 177 ? -11.734 25.971 7.033 1.00 89.38 177 SER A N 1
ATOM 1357 C CA . SER A 1 177 ? -11.116 27.033 7.837 1.00 89.38 177 SER A CA 1
ATOM 1358 C C . SER A 1 177 ? -9.897 26.546 8.628 1.00 89.38 177 SER A C 1
ATOM 1360 O O . SER A 1 177 ? -9.055 27.347 9.029 1.00 89.38 177 SER A O 1
ATOM 1362 N N . LYS A 1 178 ? -9.755 25.225 8.797 1.00 88.19 178 LYS A N 1
ATOM 1363 C CA . LYS A 1 178 ? -8.642 24.567 9.495 1.00 88.19 178 LYS A CA 1
ATOM 1364 C C . LYS A 1 178 ? -7.765 23.764 8.536 1.00 88.19 178 LYS A C 1
ATOM 1366 O O . LYS A 1 178 ? -7.323 22.668 8.869 1.00 88.19 178 LYS A O 1
ATOM 1371 N N . ASN A 1 179 ? -7.518 24.293 7.335 1.00 88.50 179 ASN A N 1
ATOM 1372 C CA . ASN A 1 179 ? -6.684 23.652 6.309 1.00 88.50 179 ASN A CA 1
ATOM 1373 C C . ASN A 1 179 ? -7.144 22.232 5.939 1.00 88.50 179 ASN A C 1
ATOM 1375 O O . ASN A 1 179 ? -6.320 21.359 5.675 1.00 88.50 179 ASN A O 1
ATOM 1379 N N . TYR A 1 180 ? -8.457 21.995 5.932 1.00 90.75 180 TYR A N 1
ATOM 1380 C CA . TYR A 1 180 ? -9.051 20.680 5.692 1.00 90.75 180 TYR A CA 1
ATOM 1381 C C . TYR A 1 180 ? -8.620 19.606 6.711 1.00 90.75 180 TYR A C 1
ATOM 1383 O O . TYR A 1 180 ? -8.586 18.413 6.400 1.00 90.75 180 TYR A O 1
ATOM 1391 N N . ALA A 1 181 ? -8.329 20.006 7.950 1.00 89.94 181 ALA A N 1
ATOM 1392 C CA . ALA A 1 181 ? -8.188 19.079 9.064 1.00 89.94 181 ALA A CA 1
ATOM 1393 C C . ALA A 1 181 ? -9.564 18.622 9.575 1.00 89.94 181 ALA A C 1
ATOM 1395 O O . ALA A 1 181 ? -10.541 19.374 9.561 1.00 89.94 181 ALA A O 1
ATOM 1396 N N . VAL A 1 182 ? -9.631 17.386 10.067 1.00 91.94 182 VAL A N 1
ATOM 1397 C CA . VAL A 1 182 ? -10.813 16.872 10.767 1.00 91.94 182 VAL A CA 1
ATOM 1398 C C . VAL A 1 182 ? -10.736 17.273 12.239 1.00 91.94 182 VAL A C 1
ATOM 1400 O O . VAL A 1 182 ? -9.714 17.062 12.890 1.00 91.94 182 VAL A O 1
ATOM 1403 N N . ALA A 1 183 ? -11.824 17.836 12.764 1.00 92.81 183 ALA A N 1
ATOM 1404 C CA . ALA A 1 183 ? -11.946 18.170 14.178 1.00 92.81 183 ALA A CA 1
ATOM 1405 C C . ALA A 1 183 ? -12.070 16.887 15.032 1.00 92.81 183 ALA A C 1
ATOM 1407 O O . ALA A 1 183 ? -12.927 16.049 14.725 1.00 92.81 183 ALA A O 1
ATOM 1408 N N . PRO A 1 184 ? -11.270 16.710 16.102 1.00 93.94 184 PRO A N 1
ATOM 1409 C CA . PRO A 1 184 ? -11.381 15.551 16.994 1.00 93.94 184 PRO A CA 1
ATOM 1410 C C . PRO A 1 184 ? -12.786 15.368 17.584 1.00 93.94 184 PRO A C 1
ATOM 1412 O O . PRO A 1 184 ? -13.247 14.240 17.778 1.00 93.94 184 PRO A O 1
ATOM 1415 N N . GLU A 1 185 ? -13.490 16.472 17.825 1.00 95.75 185 GLU A N 1
ATOM 1416 C CA . GLU A 1 185 ? -14.846 16.489 18.369 1.00 95.75 185 GLU A CA 1
ATOM 1417 C C . GLU A 1 185 ? -15.838 15.847 17.393 1.00 95.75 185 GLU A C 1
ATOM 1419 O O . GLU A 1 185 ? -16.649 15.025 17.808 1.00 95.75 185 GLU A O 1
ATOM 1424 N N . ALA A 1 186 ? -15.709 16.125 16.091 1.00 95.12 186 ALA A N 1
ATOM 1425 C CA . ALA A 1 186 ? -16.572 15.551 15.057 1.00 95.12 186 ALA A CA 1
ATOM 1426 C C . ALA A 1 186 ? -16.387 14.028 14.927 1.00 95.12 186 ALA A C 1
ATOM 1428 O O . ALA A 1 186 ? -17.348 13.290 14.714 1.00 95.12 186 ALA A O 1
ATOM 1429 N N . VAL A 1 187 ? -15.152 13.538 15.090 1.00 95.75 187 VAL A N 1
ATOM 1430 C CA . VAL A 1 187 ? -14.872 12.091 15.120 1.00 95.75 187 VAL A CA 1
ATOM 1431 C C . VAL A 1 187 ? -15.480 11.457 16.371 1.00 95.75 187 VAL A C 1
ATOM 1433 O O . VAL A 1 187 ? -16.104 10.401 16.288 1.00 95.75 187 VAL A O 1
ATOM 1436 N N . THR A 1 188 ? -15.332 12.111 17.524 1.00 97.12 188 THR A N 1
ATOM 1437 C CA . THR A 1 188 ? -15.868 11.631 18.807 1.00 97.12 188 THR A CA 1
ATOM 1438 C C . THR A 1 188 ? -17.397 11.576 18.795 1.00 97.12 188 THR A C 1
ATOM 1440 O O . THR A 1 188 ? -17.987 10.608 19.279 1.00 97.12 188 THR A O 1
ATOM 1443 N N . GLU A 1 189 ? -18.045 12.579 18.204 1.00 97.38 189 GLU A N 1
ATOM 1444 C CA . GLU A 1 189 ? -19.494 12.627 18.017 1.00 97.38 189 GLU A CA 1
ATOM 1445 C C . GLU A 1 189 ? -19.979 11.488 17.113 1.00 97.38 189 GLU A C 1
ATOM 1447 O O . GLU A 1 189 ? -20.868 10.734 17.511 1.00 97.38 189 GLU A O 1
ATOM 1452 N N . ALA A 1 190 ? -19.345 11.289 15.950 1.00 97.31 190 ALA A N 1
ATOM 1453 C CA . ALA A 1 190 ? -19.686 10.196 15.038 1.00 97.31 190 ALA A CA 1
ATOM 1454 C C . ALA A 1 190 ? -19.575 8.823 15.726 1.00 97.31 190 ALA A C 1
ATOM 1456 O O . ALA A 1 190 ? -20.502 8.016 15.664 1.00 97.31 190 ALA A O 1
ATOM 1457 N N . ILE A 1 191 ? -18.481 8.595 16.461 1.00 98.12 191 ILE A N 1
ATOM 1458 C CA . ILE A 1 191 ? -18.271 7.370 17.244 1.00 98.12 191 ILE A CA 1
ATOM 1459 C C . ILE A 1 191 ? -19.370 7.188 18.299 1.00 98.12 191 ILE A C 1
ATOM 1461 O O . ILE A 1 191 ? -19.871 6.080 18.477 1.00 98.12 191 ILE A O 1
ATOM 1465 N N . SER A 1 192 ? -19.763 8.257 18.993 1.00 98.12 192 SER A N 1
ATOM 1466 C CA . SER A 1 192 ? -20.793 8.200 20.039 1.00 98.12 192 SER A CA 1
ATOM 1467 C C . SER A 1 192 ? -22.173 7.846 19.471 1.00 98.12 192 SER A C 1
ATOM 1469 O O . SER A 1 192 ? -22.896 7.038 20.058 1.00 98.12 192 SER A O 1
ATOM 1471 N N . ILE A 1 193 ? -22.520 8.389 18.299 1.00 98.00 193 ILE A N 1
ATOM 1472 C CA . ILE A 1 193 ? -23.769 8.075 17.590 1.00 98.00 193 ILE A CA 1
ATOM 1473 C C . ILE A 1 193 ? -23.792 6.599 17.177 1.00 98.00 193 ILE A C 1
ATOM 1475 O O . ILE A 1 193 ? -24.759 5.889 17.465 1.00 98.00 193 ILE A O 1
ATOM 1479 N N . ASP A 1 194 ? -22.714 6.106 16.569 1.00 98.12 194 ASP A N 1
ATOM 1480 C CA . ASP A 1 194 ? -22.630 4.712 16.128 1.00 98.12 194 ASP A CA 1
ATOM 1481 C C . ASP A 1 194 ? -22.654 3.734 17.320 1.00 98.12 194 ASP A C 1
ATOM 1483 O O . ASP A 1 194 ? -23.360 2.724 17.278 1.00 98.12 194 ASP A O 1
ATOM 1487 N N . LEU A 1 195 ? -21.981 4.064 18.429 1.00 98.06 195 LEU A N 1
ATOM 1488 C CA . LEU A 1 195 ? -22.048 3.278 19.669 1.00 98.06 195 LEU A CA 1
ATOM 1489 C C . LEU A 1 195 ? -23.466 3.213 20.247 1.00 98.06 195 LEU A C 1
ATOM 1491 O O . LEU A 1 195 ? -23.916 2.133 20.629 1.00 98.06 195 LEU A O 1
ATOM 1495 N N . SER A 1 196 ? -24.187 4.339 20.294 1.00 97.94 196 SER A N 1
ATOM 1496 C CA . SER A 1 196 ? -25.575 4.363 20.789 1.00 97.94 196 SER A CA 1
ATOM 1497 C C . SER A 1 196 ? -26.549 3.599 19.884 1.00 97.94 196 SER A C 1
ATOM 1499 O O . SER A 1 196 ? -27.554 3.077 20.360 1.00 97.94 196 SER A O 1
ATOM 1501 N N . SER A 1 197 ? -26.201 3.445 18.604 1.00 97.06 197 SER A N 1
ATOM 1502 C CA . SER A 1 197 ? -26.928 2.626 17.625 1.00 97.06 197 SER A CA 1
ATOM 1503 C C . SER A 1 197 ? -26.557 1.134 17.681 1.00 97.06 197 SER A C 1
ATOM 1505 O O . SER A 1 197 ? -27.050 0.340 16.881 1.00 97.06 197 SER A O 1
ATOM 1507 N N . GLY A 1 198 ? -25.685 0.723 18.610 1.00 97.12 198 GLY A N 1
ATOM 1508 C CA . GLY A 1 198 ? -25.247 -0.668 18.766 1.00 97.12 198 GLY A CA 1
ATOM 1509 C C . GLY A 1 198 ? -24.238 -1.141 17.714 1.00 97.12 198 GLY A C 1
ATOM 1510 O O . GLY A 1 198 ? -24.029 -2.352 17.574 1.00 97.12 198 GLY A O 1
ATOM 1511 N N . LEU A 1 199 ? -23.620 -0.211 16.979 1.00 98.31 199 LEU A N 1
ATOM 1512 C CA . LEU A 1 199 ? -22.523 -0.488 16.057 1.00 98.31 199 LEU A CA 1
ATOM 1513 C C . LEU A 1 199 ? -21.180 -0.541 16.803 1.00 98.31 199 LEU A C 1
ATOM 1515 O O . LEU A 1 199 ? -21.063 -0.178 17.973 1.00 98.31 199 LEU A O 1
ATOM 1519 N N . ILE A 1 200 ? -20.150 -1.039 16.121 1.00 98.38 200 ILE A N 1
ATOM 1520 C CA . ILE A 1 200 ? -18.826 -1.307 16.682 1.00 98.38 200 ILE A CA 1
ATOM 1521 C C . ILE A 1 200 ? -17.786 -0.484 15.907 1.00 98.38 200 ILE A C 1
ATOM 1523 O O . ILE A 1 200 ? -17.290 -0.926 14.865 1.00 98.38 200 ILE A O 1
ATOM 1527 N N . PRO A 1 201 ? -17.419 0.707 16.409 1.00 98.19 201 PRO A N 1
ATOM 1528 C CA . PRO A 1 201 ? -16.255 1.440 15.928 1.00 98.19 201 PRO A CA 1
ATOM 1529 C C . PRO A 1 201 ? -15.000 0.572 16.065 1.00 98.19 201 PRO A C 1
ATOM 1531 O O . PRO A 1 201 ? -14.701 0.105 17.166 1.00 98.19 201 PRO A O 1
ATOM 1534 N N . PHE A 1 202 ? -14.257 0.346 14.978 1.00 97.94 202 PHE A N 1
ATOM 1535 C CA . PHE A 1 202 ? -13.054 -0.502 15.045 1.00 97.94 202 PHE A CA 1
ATOM 1536 C C . PHE A 1 202 ? -11.825 0.052 14.321 1.00 97.94 202 PHE A C 1
ATOM 1538 O O . PHE A 1 202 ? -10.713 -0.383 14.620 1.00 97.94 202 PHE A O 1
ATOM 1545 N N . PHE A 1 203 ? -11.991 0.993 13.387 1.00 98.31 203 PHE A N 1
ATOM 1546 C CA . PHE A 1 203 ? -10.870 1.527 12.616 1.00 98.31 203 PHE A CA 1
ATOM 1547 C C . PHE A 1 203 ? -11.060 3.004 12.277 1.00 98.31 203 PHE A C 1
ATOM 1549 O O . PHE A 1 203 ? -12.129 3.410 11.827 1.00 98.31 203 PHE A O 1
ATOM 1556 N N . ILE A 1 204 ? -10.000 3.796 12.438 1.00 97.75 204 ILE A N 1
ATOM 1557 C CA . ILE A 1 204 ? -9.945 5.201 12.024 1.00 97.75 204 ILE A CA 1
ATOM 1558 C C . ILE A 1 204 ? -8.699 5.382 11.162 1.00 97.75 204 ILE A C 1
ATOM 1560 O O . ILE A 1 204 ? -7.60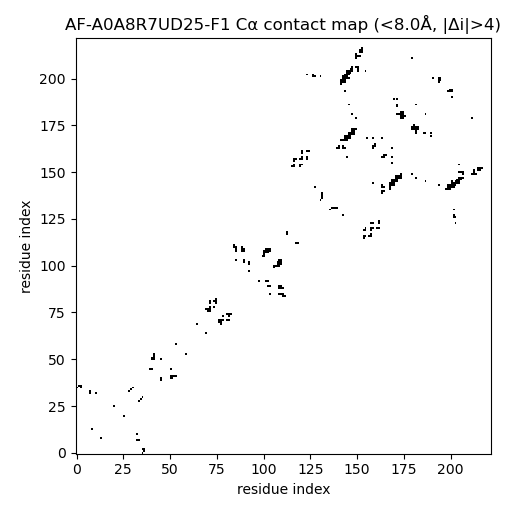3 5.006 11.575 1.00 97.75 204 ILE A O 1
ATOM 1564 N N . CYS A 1 205 ? -8.851 5.981 9.982 1.00 96.69 205 CYS A N 1
ATOM 1565 C CA . CYS A 1 205 ? -7.723 6.354 9.135 1.00 96.69 205 CYS A CA 1
ATOM 1566 C C . CYS A 1 205 ? -7.431 7.851 9.266 1.00 96.69 205 CYS A C 1
ATOM 1568 O O . CYS A 1 205 ? -8.134 8.686 8.694 1.00 96.69 205 CYS A O 1
ATOM 1570 N N . ALA A 1 206 ? -6.373 8.193 10.000 1.00 94.69 206 ALA A N 1
ATOM 1571 C CA . ALA A 1 206 ? -5.850 9.553 10.034 1.00 94.69 206 ALA A CA 1
ATOM 1572 C C . ALA A 1 206 ? -4.889 9.770 8.855 1.00 94.69 206 ALA A C 1
ATOM 1574 O O . ALA A 1 206 ? -3.970 8.982 8.639 1.00 94.69 206 ALA A O 1
ATOM 1575 N N . THR A 1 207 ? -5.103 10.833 8.080 1.00 92.75 207 THR A N 1
ATOM 1576 C CA . THR A 1 207 ? -4.264 11.179 6.923 1.00 92.75 207 THR A CA 1
ATOM 1577 C C . THR A 1 207 ? -3.422 12.408 7.249 1.00 92.75 207 THR A C 1
ATOM 1579 O O . THR A 1 207 ? -3.965 13.441 7.630 1.00 92.75 207 THR A O 1
ATOM 1582 N N . VAL A 1 208 ? -2.105 12.310 7.067 1.00 91.44 208 VAL A N 1
ATOM 1583 C CA . VAL A 1 208 ? -1.181 13.447 7.175 1.00 91.44 208 VAL A CA 1
ATOM 1584 C C . VAL A 1 208 ? -0.765 13.843 5.763 1.00 91.44 208 VAL A C 1
ATOM 1586 O O . VAL A 1 208 ? -0.117 13.068 5.066 1.00 91.44 208 VAL A O 1
ATOM 1589 N N . SER A 1 209 ? -1.174 15.030 5.321 1.00 80.25 209 SER A N 1
ATOM 1590 C CA . SER A 1 209 ? -0.896 15.538 3.975 1.00 80.25 209 SER A CA 1
ATOM 1591 C C . SER A 1 209 ? -0.815 17.063 3.978 1.00 80.25 209 SER A C 1
ATOM 1593 O O . SER A 1 209 ? -1.455 17.727 4.789 1.00 80.25 209 SER A O 1
ATOM 1595 N N . ASN A 1 210 ? -0.046 17.615 3.040 1.00 63.41 210 ASN A N 1
ATOM 1596 C CA . ASN A 1 210 ? 0.021 19.049 2.752 1.00 63.41 210 ASN A CA 1
ATOM 1597 C C . ASN A 1 210 ? -0.962 19.501 1.655 1.00 63.41 210 ASN A C 1
ATOM 1599 O O . ASN A 1 210 ? -1.019 20.690 1.345 1.00 63.41 210 ASN A O 1
ATOM 1603 N N . LYS A 1 211 ? -1.702 18.572 1.034 1.00 63.28 211 LYS A N 1
ATOM 1604 C CA . LYS A 1 211 ? -2.703 18.861 0.000 1.00 63.28 211 LYS A CA 1
ATOM 1605 C C . LYS A 1 211 ? -4.009 18.095 0.248 1.00 63.28 211 LYS A C 1
ATOM 1607 O O . LYS A 1 211 ? -3.947 16.941 0.687 1.00 63.28 211 LYS A O 1
ATOM 1612 N N . PRO A 1 212 ? -5.170 18.691 -0.084 1.00 62.84 212 PRO A N 1
ATOM 1613 C CA . PRO A 1 212 ? -6.443 17.977 -0.090 1.00 62.84 212 PRO A CA 1
ATOM 1614 C C . PRO A 1 212 ? -6.398 16.833 -1.108 1.00 62.84 212 PRO A C 1
ATOM 1616 O O . PRO A 1 212 ? -5.802 16.970 -2.183 1.00 62.84 212 PRO A O 1
ATOM 1619 N N . CYS A 1 213 ? -7.029 15.702 -0.796 1.00 61.16 213 CYS A N 1
ATOM 1620 C CA . CYS A 1 213 ? -7.133 14.611 -1.756 1.00 61.16 213 CYS A CA 1
ATOM 1621 C C . CYS A 1 213 ? -8.344 14.844 -2.665 1.00 61.16 213 CYS A C 1
ATOM 1623 O O . CYS A 1 213 ? -9.481 14.584 -2.289 1.00 61.16 213 CYS A O 1
ATOM 1625 N N . PHE A 1 214 ? -8.097 15.303 -3.891 1.00 53.78 214 PHE A N 1
ATOM 1626 C CA . PHE A 1 214 ? -9.145 15.462 -4.907 1.00 53.78 214 PHE A CA 1
ATOM 1627 C C . PHE A 1 214 ? -9.457 14.163 -5.672 1.00 53.78 214 PHE A C 1
ATOM 1629 O O . PHE A 1 214 ? -10.345 14.141 -6.522 1.00 53.78 214 PHE A O 1
ATOM 1636 N N . LEU A 1 215 ? -8.755 13.063 -5.373 1.00 46.69 215 LEU A N 1
ATOM 1637 C CA . LEU A 1 215 ? -8.967 11.750 -5.990 1.00 46.69 215 LEU A CA 1
ATOM 1638 C C . LEU A 1 215 ? -10.141 11.019 -5.334 1.00 46.69 215 LEU A C 1
ATOM 1640 O O . LEU A 1 215 ? -9.986 9.979 -4.692 1.00 46.69 215 LEU A O 1
ATOM 1644 N N . ARG A 1 216 ? -11.342 11.562 -5.523 1.00 43.38 216 ARG A N 1
ATOM 1645 C CA . ARG A 1 216 ? -12.576 10.820 -5.290 1.00 43.38 216 ARG A CA 1
ATOM 1646 C C . ARG A 1 216 ? -12.891 10.088 -6.586 1.00 43.38 216 ARG A C 1
ATOM 1648 O O . ARG A 1 216 ? -13.114 10.725 -7.611 1.00 43.38 216 ARG A O 1
ATOM 1655 N N . VAL A 1 217 ? -12.881 8.756 -6.560 1.00 37.44 217 VAL A N 1
ATOM 1656 C CA . VAL A 1 217 ? -13.454 7.983 -7.665 1.00 37.44 217 VAL A CA 1
ATOM 1657 C C . VAL A 1 217 ? -14.930 8.367 -7.699 1.00 37.44 217 VAL A C 1
ATOM 1659 O O . VAL A 1 217 ? -15.689 7.982 -6.812 1.00 37.44 217 VAL A O 1
ATOM 1662 N N . GLN A 1 218 ? -15.327 9.206 -8.658 1.00 30.00 218 GLN A N 1
ATOM 1663 C CA . GLN A 1 218 ? -16.733 9.417 -8.966 1.00 30.00 218 GLN A CA 1
ATOM 1664 C C . GLN A 1 218 ? -17.256 8.080 -9.486 1.00 30.00 218 GLN A C 1
ATOM 1666 O O . GLN A 1 218 ? -17.145 7.769 -10.665 1.00 30.00 218 GLN A O 1
ATOM 1671 N N . THR A 1 219 ? -17.816 7.257 -8.603 1.00 33.34 219 THR A N 1
ATOM 1672 C CA . THR A 1 219 ? -18.735 6.201 -9.019 1.00 33.34 219 THR A CA 1
ATOM 1673 C C . THR A 1 219 ? -20.055 6.867 -9.393 1.00 33.34 219 THR A C 1
ATOM 1675 O O . THR A 1 219 ? -21.043 6.760 -8.672 1.00 33.34 219 THR A O 1
ATOM 1678 N N . SER A 1 220 ? -20.065 7.617 -10.495 1.00 27.55 220 SER A N 1
ATOM 1679 C CA . SER A 1 220 ? -21.288 7.894 -11.238 1.00 27.55 220 SER A CA 1
ATOM 1680 C C . SER A 1 220 ? -21.543 6.676 -12.119 1.00 27.55 220 SER A C 1
ATOM 1682 O O . SER A 1 220 ? -21.124 6.632 -13.272 1.00 27.55 220 SER A O 1
ATOM 1684 N N . LEU A 1 221 ? -22.160 5.652 -11.531 1.00 32.16 221 LEU A N 1
ATOM 1685 C CA . LEU A 1 221 ? -22.959 4.708 -12.300 1.00 32.16 221 LEU A CA 1
ATOM 1686 C C . LEU A 1 221 ? -24.292 5.412 -12.564 1.00 32.16 221 LEU A C 1
ATOM 1688 O O . LEU A 1 221 ? -25.147 5.439 -11.685 1.00 32.16 221 LEU A O 1
ATOM 1692 N N . ASN A 1 222 ? -24.401 6.027 -13.738 1.00 32.56 222 ASN A N 1
ATOM 1693 C CA . ASN A 1 222 ? -25.656 6.265 -14.445 1.00 32.56 222 ASN A CA 1
ATOM 1694 C C . ASN A 1 222 ? -25.470 5.725 -15.859 1.00 32.56 222 ASN A C 1
ATOM 1696 O O . ASN A 1 222 ? -24.415 6.049 -16.452 1.00 32.56 222 ASN A O 1
#

Foldseek 3Di:
DADDPPPLVVVDDPDDDPDDDDPVVVVVCCVPRPPVNDPPLVDPPDDPDDGPDDDPVNVVVVVVCVVVVFDPPDCVRPVPVVVVQLVVQQVVCVVVVHPCQCHPVDVHHDGDDPDPLVVLLVVVLVLLVVVCVVVPPVLQQQEAEEEEPQDACSNVVSCVVSVRDPVRYHYQYADVVVVRHGDPVSVVVVVVVSVVVVGDYGYYDDDDDPDGRPPDPPPPPD

Radius of gyration: 23.12 Å; Cα contacts (8 Å, |Δi|>4): 204; chains: 1; bounding box: 48×47×55 Å

Sequence (222 aa):
MQSRPGYLKELLPDSAPNQPDTLDALFDDIREKMIPGVTHWQSPSYFAYYPSNSSTAGFLGEMLSAAFNIVGFSWITSPAATELEVIVLDWFAKMLKLPSQFLSDVPGGGVIQGTASEAVLVVLLAARDRTLKKHGKKSLEKLVVYASDQTHSALQKACQIAGIFPENFRVVKADCSKNYAVAPEAVTEAISIDLSSGLIPFFICATVSNKPCFLRVQTSLN

InterPro domains:
  IPR002129 Pyridoxal phosphate-dependent decarboxylase, major domain [PF00282] (5-208)
  IPR010977 Aromatic-L-amino-acid decarboxylase [PR00800] (17-36)
  IPR010977 Aromatic-L-amino-acid decarboxylase [PR00800] (43-62)
  IPR010977 Aromatic-L-amino-acid decarboxylase [PR00800] (64-82)
  IPR010977 Aromatic-L-amino-acid decarboxylase [PR00800] (83-102)
  IPR010977 Aromatic-L-amino-acid decarboxylase [PR00800] (108-128)
  IPR010977 Aromatic-L-amino-acid decarboxylase [PTHR11999] (3-209)
  IPR015421 Pyridoxal phosphate-dependent transferase, major domain [G3DSA:3.40.640.10] (52-214)
  IPR015424 Pyridoxal phosphate-dependent transferase [SSF53383] (4-211)

Mean predicted aligned error: 5.66 Å

Organism: Triticum urartu (NCBI:txid4572)

Solvent-accessible surface area (backbone atoms only — not comparable to full-atom values): 13735 Å² total; per-residue (Å²): 120,90,73,59,93,67,56,64,65,78,78,46,77,97,61,85,76,96,61,90,81,57,71,66,61,51,52,50,47,42,60,70,64,44,53,68,67,54,79,60,61,82,41,96,84,54,81,68,89,74,79,71,83,83,47,74,68,56,52,52,50,51,54,52,51,61,70,65,66,73,69,67,88,44,53,92,68,30,49,67,61,53,53,48,50,53,53,52,46,40,52,49,38,56,75,70,64,54,63,70,69,53,25,67,92,47,105,43,42,80,82,93,67,97,42,73,46,56,51,52,31,54,54,49,47,52,44,48,52,56,47,30,73,73,66,37,73,83,45,52,88,34,41,28,38,40,32,42,67,49,52,59,47,47,56,61,52,28,35,56,75,70,64,43,50,73,92,32,57,43,70,42,71,44,35,74,94,57,82,54,40,65,55,71,64,60,55,52,49,54,49,50,54,39,48,76,71,71,35,40,80,66,48,73,57,86,80,88,74,98,64,81,45,80,62,66,81,76,80,73,86,123

pLDDT: mean 92.4, std 13.17, range [27.55, 98.62]

Secondary structure (DSSP, 8-state):
--PPTTHHHHHS-SS--SS---HHHHHHHIIIIIGGG---TTSTT--SSS-----HHHHHHHHHHHHHT---SSGGG-HHHHHHHHHHHHHHHHHTT--GGGSTTTT------S-HHHHHHHHHHHHHHHHHHHH-GGGGGGEEEEEETTS-THHHHHHHHTT--GGGEEEEPPBGGGTTBPPHHHHHHHHHHHHHTT-EEEEEE----SS-----------